Protein AF-A0AAN6JH37-F1 (afdb_monomer_lite)

Sequence (258 aa):
MSGAQLNPSSASRPAGAARNGSGSNVANSKNRKQPSAHELRSTYRDDPEHEAGSAESTGAGAGAGRGHTSATMSVDPLGSGVSTRLLPRTDVSPKTISALIRRVRALVVQLIPTEIELETVTGTEGILTPEVIKTFDLAGGDFADAVPFCLIESYHEFLKDAERSDYDLNHLRATACEIAARRLVAHFESSAEADYLARHPNVRGRYEGSHVSLSKRFRKALPDGKIVRPRSALESAVEGGCQEFLTSPEAQRTVKAI

Organism: NCBI:txid155126

Structure (mmCIF, N/CA/C/O backbone):
data_AF-A0AAN6JH37-F1
#
_entry.id   AF-A0AAN6JH37-F1
#
loop_
_atom_site.group_PDB
_atom_site.id
_atom_site.type_symbol
_atom_site.label_atom_id
_atom_site.label_alt_id
_atom_site.label_comp_id
_atom_site.label_asym_id
_atom_site.label_entity_id
_atom_site.label_seq_id
_atom_site.pdbx_PDB_ins_code
_atom_site.Cartn_x
_atom_site.Cartn_y
_atom_site.Cartn_z
_atom_site.occupancy
_atom_site.B_iso_or_equiv
_atom_site.auth_seq_id
_atom_site.auth_comp_id
_atom_site.auth_asym_id
_atom_site.auth_atom_id
_atom_site.pdbx_PDB_model_num
ATOM 1 N N . MET A 1 1 ? 9.359 33.632 67.865 1.00 38.16 1 MET A N 1
ATOM 2 C CA . MET A 1 1 ? 8.731 34.965 67.975 1.00 38.16 1 MET A CA 1
ATOM 3 C C . MET A 1 1 ? 8.157 35.310 66.612 1.00 38.16 1 MET A C 1
ATOM 5 O O . MET A 1 1 ? 8.934 35.240 65.674 1.00 38.16 1 MET A O 1
ATOM 9 N N . SER A 1 2 ? 6.854 35.631 66.548 1.00 39.19 2 SER A N 1
ATOM 10 C CA . SER A 1 2 ? 6.078 36.161 65.396 1.00 39.19 2 SER A CA 1
ATOM 11 C C . SER A 1 2 ? 6.057 35.306 64.113 1.00 39.19 2 SER A C 1
ATOM 13 O O . SER A 1 2 ? 7.086 34.829 63.673 1.00 39.19 2 SER A O 1
ATOM 15 N N . GLY A 1 3 ? 4.952 35.037 63.417 1.00 36.84 3 GLY A N 1
ATOM 16 C CA . GLY A 1 3 ? 3.605 35.612 63.405 1.00 36.84 3 GLY A CA 1
ATOM 17 C C . GLY A 1 3 ? 3.141 35.747 61.941 1.00 36.84 3 GLY A C 1
ATOM 18 O O . GLY A 1 3 ? 3.812 36.454 61.209 1.00 36.84 3 GLY A O 1
ATOM 19 N N . ALA A 1 4 ? 2.064 35.029 61.563 1.00 44.59 4 ALA A N 1
ATOM 20 C CA . ALA A 1 4 ? 0.893 35.421 60.731 1.00 44.59 4 ALA A CA 1
ATOM 21 C C . ALA A 1 4 ? 1.116 36.238 59.412 1.00 44.59 4 ALA A C 1
ATOM 23 O O . ALA A 1 4 ? 1.909 37.160 59.406 1.00 44.59 4 ALA A O 1
ATOM 24 N N . GLN A 1 5 ? 0.488 36.042 58.237 1.00 44.50 5 GLN A N 1
ATOM 25 C CA . GLN A 1 5 ? -0.919 35.913 57.769 1.00 44.50 5 GLN A CA 1
ATOM 26 C C . GLN A 1 5 ? -0.869 35.561 56.240 1.00 44.50 5 GLN A C 1
ATOM 28 O O . GLN A 1 5 ? 0.120 35.898 55.596 1.00 44.50 5 GLN A O 1
ATOM 33 N N . LEU A 1 6 ? -1.754 34.743 55.628 1.00 40.62 6 LEU A N 1
ATOM 34 C CA . LEU A 1 6 ? -3.005 35.082 54.875 1.00 40.62 6 LEU A CA 1
ATOM 35 C C . LEU A 1 6 ? -2.902 36.381 54.019 1.00 40.62 6 LEU A C 1
ATOM 37 O O . LEU A 1 6 ? -2.465 37.387 54.552 1.00 40.62 6 LEU A O 1
ATOM 41 N N . ASN A 1 7 ? -3.321 36.532 52.748 1.00 45.41 7 ASN A N 1
ATOM 42 C CA . ASN A 1 7 ? -4.373 35.909 51.922 1.00 45.41 7 ASN A CA 1
ATOM 43 C C . ASN A 1 7 ? -4.280 36.414 50.427 1.00 45.41 7 ASN A C 1
ATOM 45 O O . ASN A 1 7 ? -3.358 37.169 50.121 1.00 45.41 7 ASN A O 1
ATOM 49 N N . PRO A 1 8 ? -5.206 36.035 49.503 1.00 61.25 8 PRO A N 1
ATOM 50 C CA . PRO A 1 8 ? -5.085 36.089 48.030 1.00 61.25 8 PRO A CA 1
ATOM 51 C C . PRO A 1 8 ? -5.814 37.268 47.340 1.00 61.25 8 PRO A C 1
ATOM 53 O O . PRO A 1 8 ? -6.627 37.948 47.959 1.00 61.25 8 PRO A O 1
ATOM 56 N N . SER A 1 9 ? -5.597 37.455 46.028 1.00 42.09 9 SER A N 1
ATOM 57 C CA . SER A 1 9 ? -6.448 38.223 45.079 1.00 42.09 9 SER A CA 1
ATOM 58 C C . SER A 1 9 ? -6.049 37.832 43.638 1.00 42.09 9 SER A C 1
ATOM 60 O O . SER A 1 9 ? -4.867 37.875 43.324 1.00 42.09 9 SER A O 1
ATOM 62 N N . SER A 1 10 ? -6.867 37.219 42.769 1.00 41.38 10 SER A N 1
ATOM 63 C CA . SER A 1 10 ? -8.102 37.662 42.087 1.00 41.38 10 SER A CA 1
ATOM 64 C C . SER A 1 10 ? -7.922 38.855 41.134 1.00 41.38 10 SER A C 1
ATOM 66 O O . SER A 1 10 ? -7.810 39.980 41.607 1.00 41.38 10 SER A O 1
ATOM 68 N N . ALA A 1 11 ? -7.963 38.596 39.819 1.00 47.00 11 ALA A N 1
ATOM 69 C CA . ALA A 1 11 ? -8.492 39.447 38.731 1.00 47.00 11 ALA A CA 1
ATOM 70 C C . ALA A 1 11 ? -7.999 38.888 37.377 1.00 47.00 11 ALA A C 1
ATOM 72 O O . ALA A 1 11 ? -6.890 38.380 37.307 1.00 47.00 11 ALA A O 1
ATOM 73 N N . SER A 1 12 ? -8.659 38.960 36.225 1.00 48.31 12 SER A N 1
ATOM 74 C CA . SER A 1 12 ? -10.035 39.238 35.813 1.00 48.31 12 SER A CA 1
ATOM 75 C C . SER A 1 12 ? -10.062 38.951 34.304 1.00 48.31 12 SER A C 1
ATOM 77 O O . SER A 1 12 ? -9.166 39.371 33.575 1.00 48.31 12 SER A O 1
ATOM 79 N N . ARG A 1 13 ? -11.089 38.242 33.825 1.00 43.75 13 ARG A N 1
ATOM 80 C CA . ARG A 1 13 ? -11.455 38.177 32.398 1.00 43.75 13 ARG A CA 1
ATOM 81 C C . ARG A 1 13 ? -11.925 39.556 31.915 1.00 43.75 13 ARG A C 1
ATOM 83 O O . ARG A 1 13 ? -12.630 40.223 32.672 1.00 43.75 13 ARG A O 1
ATOM 90 N N . PRO A 1 14 ? -11.738 39.892 30.630 1.00 54.84 14 PRO A N 1
ATOM 91 C CA . PRO A 1 14 ? -12.676 40.748 29.925 1.00 54.84 14 PRO A CA 1
ATOM 92 C C . PRO A 1 14 ? -13.501 39.948 28.909 1.00 54.84 14 PRO A C 1
ATOM 94 O O . PRO A 1 14 ? -12.985 39.186 28.094 1.00 54.84 14 PRO A O 1
ATOM 97 N N . ALA A 1 15 ? -14.813 40.153 28.996 1.00 42.03 15 ALA A N 1
ATOM 98 C CA . ALA A 1 15 ? -15.800 39.838 27.980 1.00 42.03 15 ALA A CA 1
ATOM 99 C C . ALA A 1 15 ? -16.019 41.064 27.078 1.00 42.03 15 ALA A C 1
ATOM 101 O O . ALA A 1 15 ? -15.958 42.199 27.547 1.00 42.03 15 ALA A O 1
ATOM 102 N N . GLY A 1 16 ? -16.344 40.824 25.810 1.00 40.09 16 GLY A N 1
ATOM 103 C CA . GLY A 1 16 ? -16.826 41.824 24.855 1.00 40.09 16 GLY A CA 1
ATOM 104 C C . GLY A 1 16 ? -16.463 41.398 23.432 1.00 40.09 16 GLY A C 1
ATOM 105 O O . GLY A 1 16 ? -15.387 40.868 23.213 1.00 40.09 16 GLY A O 1
ATOM 106 N N . ALA A 1 17 ? -17.279 41.555 22.402 1.00 40.94 17 ALA A N 1
ATOM 107 C CA . ALA A 1 17 ? -18.661 41.978 22.275 1.00 40.94 17 ALA A CA 1
ATOM 108 C C . ALA A 1 17 ? -19.120 41.492 20.886 1.00 40.94 17 ALA A C 1
ATOM 110 O O . ALA A 1 17 ? -18.322 41.412 19.952 1.00 40.94 17 ALA A O 1
ATOM 111 N N . ALA A 1 18 ? -20.402 41.167 20.754 1.00 41.91 18 ALA A N 1
ATOM 112 C CA . ALA A 1 18 ? -21.037 40.846 19.484 1.00 41.91 18 ALA A CA 1
ATOM 113 C C . ALA A 1 18 ? -21.005 42.040 18.515 1.00 41.91 18 ALA A C 1
ATOM 115 O O . ALA A 1 18 ? -21.193 43.179 18.948 1.00 41.91 18 ALA A O 1
ATOM 116 N N . ARG A 1 19 ? -20.899 41.779 17.202 1.00 42.97 19 ARG A N 1
ATOM 117 C CA . ARG A 1 19 ? -21.529 42.634 16.186 1.00 42.97 19 ARG A CA 1
ATOM 118 C C . ARG A 1 19 ? -21.700 41.963 14.819 1.00 42.97 19 ARG A C 1
ATOM 120 O O . ARG A 1 19 ? -20.826 41.266 14.323 1.00 42.97 19 ARG A O 1
ATOM 127 N N . ASN A 1 20 ? -22.884 42.228 14.276 1.00 36.66 20 ASN A N 1
ATOM 128 C CA . ASN A 1 20 ? -23.497 41.777 13.030 1.00 36.66 20 ASN A CA 1
ATOM 129 C C . ASN A 1 20 ? -22.708 42.114 11.756 1.00 36.66 20 ASN A C 1
ATOM 131 O O . ASN A 1 20 ? -22.045 43.146 11.689 1.00 36.66 20 ASN A O 1
ATOM 135 N N . GLY A 1 21 ? -22.952 41.338 10.696 1.00 36.44 21 GLY A N 1
ATOM 136 C CA . GLY A 1 21 ? -22.591 41.702 9.326 1.00 36.44 21 GLY A CA 1
ATOM 137 C C . GLY A 1 21 ? -23.227 40.780 8.289 1.00 36.44 21 GLY A C 1
ATOM 138 O O . GLY A 1 21 ? -22.589 39.855 7.807 1.00 36.44 21 GLY A O 1
ATOM 139 N N . SER A 1 22 ? -24.497 41.035 7.975 1.00 35.56 22 SER A N 1
ATOM 140 C CA . SER A 1 22 ? -25.207 40.469 6.824 1.00 35.56 22 SER A CA 1
ATOM 141 C C . SER A 1 22 ? -24.645 41.075 5.533 1.00 35.56 22 SER A C 1
ATOM 143 O O . SER A 1 22 ? -24.491 42.293 5.452 1.00 35.56 22 SER A O 1
ATOM 145 N N . GLY A 1 23 ? -24.336 40.245 4.537 1.00 37.12 23 GLY A N 1
ATOM 146 C CA . GLY A 1 23 ? -23.758 40.677 3.266 1.00 37.12 23 GLY A CA 1
ATOM 147 C C . GLY A 1 23 ? -23.987 39.649 2.166 1.00 37.12 23 GLY A C 1
ATOM 148 O O . GLY A 1 23 ? -23.122 38.838 1.861 1.00 37.12 23 GLY A O 1
ATOM 149 N N . SER A 1 24 ? -25.182 39.685 1.586 1.00 35.94 24 SER A N 1
ATOM 150 C CA . SER A 1 24 ? -25.529 39.053 0.316 1.00 35.94 24 SER A CA 1
ATOM 151 C C . SER A 1 24 ? -24.696 39.633 -0.830 1.00 35.94 24 SER A C 1
ATOM 153 O O . SER A 1 24 ? -24.678 40.852 -0.988 1.00 35.94 24 SER A O 1
ATOM 155 N N . ASN A 1 25 ? -24.113 38.790 -1.686 1.00 38.00 25 ASN A N 1
ATOM 156 C CA . ASN A 1 25 ? -23.730 39.200 -3.037 1.00 38.00 25 ASN A CA 1
ATOM 157 C C . ASN A 1 25 ? -24.186 38.168 -4.070 1.00 38.00 25 ASN A C 1
ATOM 159 O O . ASN A 1 25 ? -23.810 36.998 -4.047 1.00 38.00 25 ASN A O 1
ATOM 163 N N . VAL A 1 26 ? -25.042 38.662 -4.958 1.00 37.94 26 VAL A N 1
ATOM 164 C CA . VAL A 1 26 ? -25.629 38.010 -6.122 1.00 37.94 26 VAL A CA 1
ATOM 165 C C . VAL A 1 26 ? -24.815 38.403 -7.359 1.00 37.94 26 VAL A C 1
ATOM 167 O O . VAL A 1 26 ? -24.403 39.551 -7.484 1.00 37.94 26 VAL A O 1
ATOM 170 N N . ALA A 1 27 ? -24.700 37.446 -8.286 1.00 36.00 27 ALA A N 1
ATOM 171 C CA . ALA A 1 27 ? -24.313 37.562 -9.696 1.00 36.00 27 ALA A CA 1
ATOM 172 C C . ALA A 1 27 ? -22.836 37.852 -10.034 1.00 36.00 27 ALA A C 1
ATOM 174 O O . ALA A 1 27 ? -22.320 38.933 -9.790 1.00 36.00 27 ALA A O 1
ATOM 175 N N . ASN A 1 28 ? -22.218 36.945 -10.803 1.00 35.97 28 ASN A N 1
ATOM 176 C CA . ASN A 1 28 ? -22.152 37.147 -12.256 1.00 35.97 28 ASN A CA 1
ATOM 177 C C . ASN A 1 28 ? -21.783 35.843 -12.990 1.00 35.97 28 ASN A C 1
ATOM 179 O O . ASN A 1 28 ? -20.659 35.353 -12.907 1.00 35.97 28 ASN A O 1
ATOM 183 N N . SER A 1 29 ? -22.733 35.290 -13.743 1.00 38.66 29 SER A N 1
ATOM 184 C CA . SER A 1 29 ? -22.461 34.307 -14.790 1.00 38.66 29 SER A CA 1
ATOM 185 C C . SER A 1 29 ? -22.014 35.040 -16.053 1.00 38.66 29 SER A C 1
ATOM 187 O O . SER A 1 29 ? -22.710 35.974 -16.453 1.00 38.66 29 SER A O 1
ATOM 189 N N . LYS A 1 30 ? -20.958 34.576 -16.734 1.00 39.09 30 LYS A N 1
ATOM 190 C CA . LYS A 1 30 ? -20.874 34.561 -18.210 1.00 39.09 30 LYS A CA 1
ATOM 191 C C . LYS A 1 30 ? -19.594 33.873 -18.704 1.00 39.09 30 LYS A C 1
ATOM 193 O O . LYS A 1 30 ? -18.495 34.338 -18.450 1.00 39.09 30 LYS A O 1
ATOM 198 N N . ASN A 1 31 ? -19.815 32.838 -19.518 1.00 37.91 31 ASN A N 1
ATOM 199 C CA . ASN A 1 31 ? -19.012 32.404 -20.665 1.00 37.91 31 ASN A CA 1
ATOM 200 C C . ASN A 1 31 ? -17.525 32.059 -20.469 1.00 37.91 31 ASN A C 1
ATOM 202 O O . ASN A 1 31 ? -16.683 32.951 -20.452 1.00 37.91 31 ASN A O 1
ATOM 206 N N . ARG A 1 32 ? -17.186 30.777 -20.691 1.00 39.00 32 ARG A N 1
ATOM 207 C CA . ARG A 1 32 ? -16.509 30.371 -21.945 1.00 39.00 32 ARG A CA 1
ATOM 208 C C . ARG A 1 32 ? -16.433 28.845 -22.145 1.00 39.00 32 ARG A C 1
ATOM 210 O O . ARG A 1 32 ? -15.745 28.145 -21.422 1.00 39.00 32 ARG A O 1
ATOM 217 N N . LYS A 1 33 ? -17.139 28.419 -23.202 1.00 40.22 33 LYS A N 1
ATOM 218 C CA . LYS A 1 33 ? -16.844 27.376 -24.206 1.00 40.22 33 LYS A CA 1
ATOM 219 C C . LYS A 1 33 ? -16.336 26.005 -23.731 1.00 40.22 33 LYS A C 1
ATOM 221 O O . LYS A 1 33 ? -15.148 25.811 -23.510 1.00 40.22 33 LYS A O 1
ATOM 226 N N . GLN A 1 34 ? -17.245 25.031 -23.775 1.00 44.34 34 GLN A N 1
ATOM 227 C CA . GLN A 1 34 ? -16.910 23.621 -23.974 1.00 44.34 34 GLN A CA 1
ATOM 228 C C . GLN A 1 34 ? -16.406 23.389 -25.414 1.00 44.34 34 GLN A C 1
ATOM 230 O O . GLN A 1 34 ? -17.008 23.938 -26.344 1.00 44.34 34 GLN A O 1
ATOM 235 N N . PRO A 1 35 ? -15.344 22.597 -25.635 1.00 39.88 35 PRO A N 1
ATOM 236 C CA . PRO A 1 35 ? -14.999 22.114 -26.965 1.00 39.88 35 PRO A CA 1
ATOM 237 C C . PRO A 1 35 ? -15.942 20.983 -27.407 1.00 39.88 35 PRO A C 1
ATOM 239 O O . PRO A 1 35 ? -16.304 20.096 -26.638 1.00 39.88 35 PRO A O 1
ATOM 242 N N . SER A 1 36 ? -16.367 21.086 -28.666 1.00 46.06 36 SER A N 1
ATOM 243 C CA . SER A 1 36 ? -17.377 20.271 -29.343 1.00 46.06 36 SER A CA 1
ATOM 244 C C . SER A 1 36 ? -16.800 18.950 -29.870 1.00 46.06 36 SER A C 1
ATOM 246 O O . SER A 1 36 ? -15.651 18.895 -30.299 1.00 46.06 36 SER A O 1
ATOM 248 N N . ALA A 1 37 ? -17.638 17.912 -29.901 1.00 43.41 37 ALA A N 1
ATOM 249 C CA . ALA A 1 37 ? -17.352 16.532 -30.298 1.00 43.41 37 ALA A CA 1
ATOM 250 C C . ALA A 1 37 ? -17.127 16.312 -31.817 1.00 43.41 37 ALA A C 1
ATOM 252 O O . ALA A 1 37 ? -17.707 15.404 -32.407 1.00 43.41 37 ALA A O 1
ATOM 253 N N . HIS A 1 38 ? -16.292 17.125 -32.470 1.00 40.66 38 HIS A N 1
ATOM 254 C CA . HIS A 1 38 ? -16.042 17.023 -33.914 1.00 40.66 38 HIS A CA 1
ATOM 255 C C . HIS A 1 38 ? -14.578 17.311 -34.295 1.00 40.66 38 HIS A C 1
ATOM 257 O O . HIS A 1 38 ? -14.300 18.156 -35.139 1.00 40.66 38 HIS A O 1
ATOM 263 N N . GLU A 1 39 ? -13.632 16.581 -33.701 1.00 41.31 39 GLU A N 1
ATOM 264 C CA . GLU A 1 39 ? -12.252 16.468 -34.214 1.00 41.31 39 GLU A CA 1
ATOM 265 C C . GLU A 1 39 ? -11.755 15.015 -34.116 1.00 41.31 39 GLU A C 1
ATOM 267 O O . GLU A 1 39 ? -10.681 14.712 -33.611 1.00 41.31 39 GLU A O 1
ATOM 272 N N . LEU A 1 40 ? -12.576 14.084 -34.610 1.00 43.56 40 LEU A N 1
ATOM 273 C CA . LEU A 1 40 ? -12.173 12.712 -34.918 1.00 43.56 40 LEU A CA 1
ATOM 274 C C . LEU A 1 40 ? -12.306 12.495 -36.426 1.00 43.56 40 LEU A C 1
ATOM 276 O O . LEU A 1 40 ? -13.326 11.990 -36.892 1.00 43.56 40 LEU A O 1
ATOM 280 N N . ARG A 1 41 ? -11.290 12.891 -37.204 1.00 34.91 41 ARG A N 1
ATOM 281 C CA . ARG A 1 41 ? -11.043 12.314 -38.535 1.00 34.91 41 ARG A CA 1
ATOM 282 C C . ARG A 1 41 ? -9.675 12.706 -39.088 1.00 34.91 41 ARG A C 1
ATOM 284 O O . ARG A 1 41 ? -9.304 13.870 -39.019 1.00 34.91 41 ARG A O 1
ATOM 291 N N . SER A 1 42 ? -9.057 11.746 -39.783 1.00 36.31 42 SER A N 1
ATOM 292 C CA . SER A 1 42 ? -7.872 11.883 -40.646 1.00 36.31 42 SER A CA 1
ATOM 293 C C . SER A 1 42 ? -6.547 11.829 -39.869 1.00 36.31 42 SER A C 1
ATOM 295 O O . SER A 1 42 ? -6.294 12.682 -39.037 1.00 36.31 42 SER A O 1
ATOM 297 N N . THR A 1 43 ? -5.655 10.849 -40.033 1.00 39.03 43 THR A N 1
ATOM 298 C CA . THR A 1 43 ? -5.262 10.144 -41.263 1.00 39.03 43 THR A CA 1
ATOM 299 C C . THR A 1 43 ? -4.792 8.708 -40.955 1.00 39.03 43 THR A C 1
ATOM 301 O O . THR A 1 43 ? -3.668 8.514 -40.495 1.00 39.03 43 THR A O 1
ATOM 304 N N . TYR A 1 44 ? -5.610 7.695 -41.247 1.00 35.88 44 TYR A N 1
ATOM 305 C CA . TYR A 1 44 ? -5.080 6.388 -41.656 1.00 35.88 44 TYR A CA 1
ATOM 306 C C . TYR A 1 44 ? -5.207 6.362 -43.172 1.00 35.88 44 TYR A C 1
ATOM 308 O O . TYR A 1 44 ? -6.271 6.650 -43.715 1.00 35.88 44 TYR A O 1
ATOM 316 N N . ARG A 1 45 ? -4.063 6.191 -43.824 1.00 36.28 45 ARG A N 1
ATOM 317 C CA . ARG A 1 45 ? -3.898 6.221 -45.268 1.00 36.28 45 ARG A CA 1
ATOM 318 C C . ARG A 1 45 ? -3.910 4.771 -45.733 1.00 36.28 45 ARG A C 1
ATOM 320 O O . ARG A 1 45 ? -3.133 3.975 -45.210 1.00 36.28 45 ARG A O 1
ATOM 327 N N . ASP A 1 46 ? -4.815 4.486 -46.653 1.00 35.47 46 ASP A N 1
ATOM 328 C CA . ASP A 1 46 ? -5.013 3.194 -47.298 1.00 35.47 46 ASP A CA 1
ATOM 329 C C . ASP A 1 46 ? -3.851 2.828 -48.252 1.00 35.47 46 ASP A C 1
ATOM 331 O O . ASP A 1 46 ? -3.383 3.688 -49.005 1.00 35.47 46 ASP A O 1
ATOM 335 N N . ASP A 1 47 ? -3.476 1.537 -48.184 1.00 35.59 47 ASP A N 1
ATOM 336 C CA . ASP A 1 47 ? -3.130 0.582 -49.267 1.00 35.59 47 ASP A CA 1
ATOM 337 C C . ASP A 1 47 ? -1.840 0.750 -50.120 1.00 35.59 47 ASP A C 1
ATOM 339 O O . ASP A 1 47 ? -1.272 1.845 -50.143 1.00 35.59 47 ASP A O 1
ATOM 343 N N . PRO A 1 48 ? -1.344 -0.290 -50.863 1.00 52.91 48 PRO A N 1
ATOM 344 C CA . PRO A 1 48 ? -1.948 -1.613 -51.168 1.00 52.91 48 PRO A CA 1
ATOM 345 C C . PRO A 1 48 ? -1.031 -2.880 -51.127 1.00 52.91 48 PRO A C 1
ATOM 347 O O . PRO A 1 48 ? 0.193 -2.816 -51.197 1.00 52.91 48 PRO A O 1
ATOM 350 N N . GLU A 1 49 ? -1.716 -4.033 -51.073 1.00 41.06 49 GLU A N 1
ATOM 351 C CA . GLU A 1 49 ? -1.549 -5.303 -51.827 1.00 41.06 49 GLU A CA 1
ATOM 352 C C . GLU A 1 49 ? -0.207 -6.075 -51.906 1.00 41.06 49 GLU A C 1
ATOM 354 O O . GLU A 1 49 ? 0.781 -5.632 -52.485 1.00 41.06 49 GLU A O 1
ATOM 359 N N . HIS A 1 50 ? -0.266 -7.360 -51.510 1.00 38.03 50 HIS A N 1
ATOM 360 C CA . HIS A 1 50 ? 0.179 -8.465 -52.375 1.00 38.03 50 HIS A CA 1
ATOM 361 C C . HIS A 1 50 ? -0.596 -9.773 -52.080 1.00 38.03 50 HIS A C 1
ATOM 363 O O . HIS A 1 50 ? -0.475 -10.372 -51.012 1.00 38.03 50 HIS A O 1
ATOM 369 N N . GLU A 1 51 ? -1.401 -10.183 -53.066 1.00 38.44 51 GLU A N 1
ATOM 370 C CA . GLU A 1 51 ? -1.905 -11.539 -53.363 1.00 38.44 51 GLU A CA 1
ATOM 371 C C . GLU A 1 51 ? -0.770 -12.590 -53.414 1.00 38.44 51 GLU A C 1
ATOM 373 O O . GLU A 1 51 ? 0.383 -12.218 -53.618 1.00 38.44 51 GLU A O 1
ATOM 378 N N . ALA A 1 52 ? -0.933 -13.917 -53.369 1.00 36.41 52 ALA A N 1
ATOM 379 C CA . ALA A 1 52 ? -2.003 -14.901 -53.165 1.00 36.41 52 ALA A CA 1
ATOM 380 C C . ALA A 1 52 ? -1.291 -16.274 -53.013 1.00 36.41 52 ALA A C 1
ATOM 382 O O . ALA A 1 52 ? -0.122 -16.409 -53.381 1.00 36.41 52 ALA A O 1
ATOM 383 N N . GLY A 1 53 ? -1.979 -17.316 -52.531 1.00 33.22 53 GLY A N 1
ATOM 384 C CA . GLY A 1 53 ? -1.436 -18.680 -52.577 1.00 33.22 53 GLY A CA 1
ATOM 385 C C . GLY A 1 53 ? -2.270 -19.729 -51.845 1.00 33.22 53 GLY A C 1
ATOM 386 O O . GLY A 1 53 ? -1.980 -20.076 -50.706 1.00 33.22 53 GLY A O 1
ATOM 387 N N . SER A 1 54 ? -3.302 -20.229 -52.516 1.00 36.38 54 SER A N 1
ATOM 388 C CA . SER A 1 54 ? -4.183 -21.330 -52.110 1.00 36.38 54 SER A CA 1
ATOM 389 C C . SER A 1 54 ? -3.496 -22.703 -52.194 1.00 36.38 54 SER A C 1
ATOM 391 O O . SER A 1 54 ? -2.782 -22.948 -53.162 1.00 36.38 54 SER A O 1
ATOM 393 N N . ALA A 1 55 ? -3.814 -23.634 -51.283 1.00 37.78 55 ALA A N 1
ATOM 394 C CA . ALA A 1 55 ? -3.958 -25.067 -51.594 1.00 37.78 55 ALA A CA 1
ATOM 395 C C . ALA A 1 55 ? -4.653 -25.835 -50.451 1.00 37.78 55 ALA A C 1
ATOM 397 O O . ALA A 1 55 ? -4.189 -25.848 -49.312 1.00 37.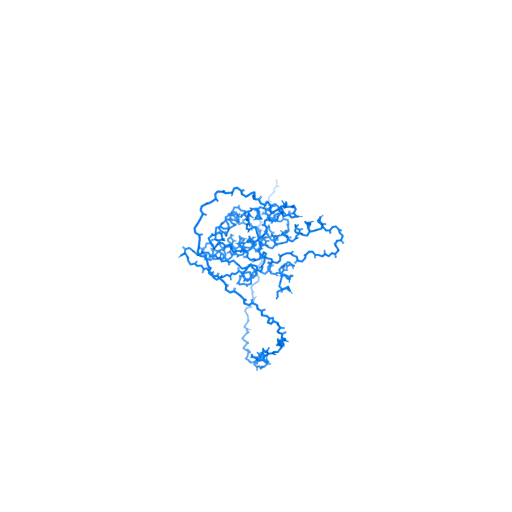78 55 ALA A O 1
ATOM 398 N N . GLU A 1 56 ? -5.757 -26.501 -50.789 1.00 35.97 56 GLU A N 1
ATOM 399 C CA . GLU A 1 56 ? -6.410 -27.558 -50.013 1.00 35.97 56 GLU A CA 1
ATOM 400 C C . GLU A 1 56 ? -5.548 -28.833 -49.955 1.00 35.97 56 GLU A C 1
ATOM 402 O O . GLU A 1 56 ? -4.854 -29.160 -50.916 1.00 35.97 56 GLU A O 1
ATOM 407 N N . SER A 1 57 ? -5.680 -29.632 -48.891 1.00 34.66 57 SER A N 1
ATOM 408 C CA . SER A 1 57 ? -5.881 -31.085 -49.038 1.00 34.66 57 SER A CA 1
ATOM 409 C C . SER A 1 57 ? -6.342 -31.745 -47.733 1.00 34.66 57 SER A C 1
ATOM 411 O O . SER A 1 57 ? -5.817 -31.531 -46.644 1.00 34.66 57 SER A O 1
ATOM 413 N N . THR A 1 58 ? -7.373 -32.565 -47.891 1.00 34.59 58 THR A N 1
ATOM 414 C CA . THR A 1 58 ? -7.927 -33.565 -46.977 1.00 34.59 58 THR A CA 1
ATOM 415 C C . THR A 1 58 ? -6.961 -34.720 -46.699 1.00 34.59 58 THR A C 1
ATOM 417 O O . THR A 1 58 ? -6.291 -35.189 -47.615 1.00 34.59 58 THR A O 1
ATOM 420 N N . GLY A 1 59 ? -7.003 -35.289 -45.489 1.00 32.28 59 GLY A N 1
ATOM 421 C CA . GLY A 1 59 ? -6.387 -36.590 -45.210 1.00 32.28 59 GLY A CA 1
ATOM 422 C C . GLY A 1 59 ? -6.582 -37.076 -43.775 1.00 32.28 59 GLY A C 1
ATOM 423 O O . GLY A 1 59 ? -5.873 -36.657 -42.869 1.00 32.28 59 GLY A O 1
ATOM 424 N N . ALA A 1 60 ? -7.539 -37.984 -43.579 1.00 34.38 60 ALA A N 1
ATOM 425 C CA . ALA A 1 60 ? -7.685 -38.788 -42.370 1.00 34.38 60 ALA A CA 1
ATOM 426 C C . ALA A 1 60 ? -6.607 -39.887 -42.316 1.00 34.38 60 ALA A C 1
ATOM 428 O O . ALA A 1 60 ? -6.305 -40.507 -43.333 1.00 34.38 60 ALA A O 1
ATOM 429 N N . GLY A 1 61 ? -6.078 -40.177 -41.125 1.00 31.84 61 GLY A N 1
ATOM 430 C CA . GLY A 1 61 ? -5.152 -41.290 -40.915 1.00 31.84 61 GLY A CA 1
ATOM 431 C C . GLY A 1 61 ? -4.842 -41.518 -39.439 1.00 31.84 61 GLY A C 1
ATOM 432 O O . GLY A 1 61 ? -4.079 -40.775 -38.832 1.00 31.84 61 GLY A O 1
ATOM 433 N N . ALA A 1 62 ? -5.451 -42.556 -38.867 1.00 34.41 62 ALA A N 1
ATOM 434 C CA . ALA A 1 62 ? -5.121 -43.102 -37.558 1.00 34.41 62 ALA A CA 1
ATOM 435 C C . ALA A 1 62 ? -3.773 -43.844 -37.605 1.00 34.41 62 ALA A C 1
ATOM 437 O O . ALA A 1 62 ? -3.504 -44.582 -38.550 1.00 34.41 62 ALA A O 1
ATOM 438 N N . GLY A 1 63 ? -2.955 -43.704 -36.560 1.00 31.25 63 GLY A N 1
ATOM 439 C CA . GLY A 1 63 ? -1.709 -44.456 -36.422 1.00 31.25 63 GLY A CA 1
ATOM 440 C C . GLY A 1 63 ? -1.006 -44.174 -35.100 1.00 31.25 63 GLY A C 1
ATOM 441 O O . GLY A 1 63 ? -0.436 -43.108 -34.900 1.00 31.25 63 GLY A O 1
ATOM 442 N N . ALA A 1 64 ? -1.064 -45.145 -34.191 1.00 36.94 64 ALA A N 1
ATOM 443 C CA . ALA A 1 64 ? -0.332 -45.162 -32.934 1.00 36.94 64 ALA A CA 1
ATOM 444 C C . ALA A 1 64 ? 1.187 -45.235 -33.175 1.00 36.94 64 ALA A C 1
ATOM 446 O O . ALA A 1 64 ? 1.656 -46.063 -33.952 1.00 36.94 64 ALA A O 1
ATOM 447 N N . GLY A 1 65 ? 1.955 -44.417 -32.453 1.00 31.89 65 GLY A N 1
ATOM 448 C CA . GLY A 1 65 ? 3.415 -44.427 -32.502 1.00 31.89 65 GLY A CA 1
ATOM 449 C C . GLY A 1 65 ? 4.025 -43.727 -31.293 1.00 31.89 65 GLY A C 1
ATOM 450 O O . GLY A 1 65 ? 4.078 -42.505 -31.228 1.00 31.89 65 GLY A O 1
ATOM 451 N N . ARG A 1 66 ? 4.483 -44.526 -30.323 1.00 40.31 66 ARG A N 1
ATOM 452 C CA . ARG A 1 66 ? 5.396 -44.124 -29.245 1.00 40.31 66 ARG A CA 1
ATOM 453 C C . ARG A 1 66 ? 6.663 -43.510 -29.850 1.00 40.31 66 ARG A C 1
ATOM 455 O O . ARG A 1 66 ? 7.352 -44.179 -30.611 1.00 40.31 66 ARG A O 1
ATOM 462 N N . GLY A 1 67 ? 7.007 -42.300 -29.424 1.00 32.72 67 GLY A N 1
ATOM 463 C CA . GLY A 1 67 ? 8.293 -41.668 -29.696 1.00 32.72 67 GLY A CA 1
ATOM 464 C C . GLY A 1 67 ? 8.623 -40.668 -28.596 1.00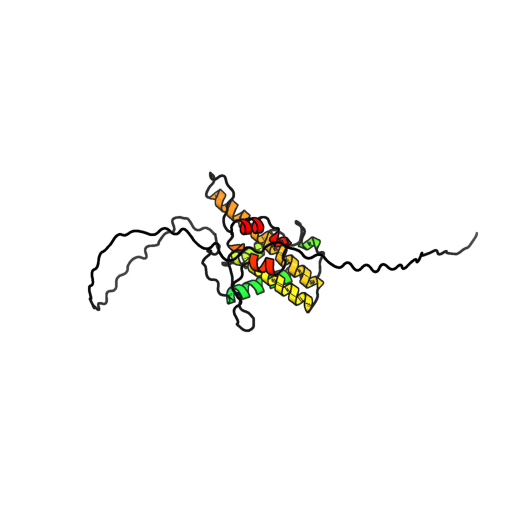 32.72 67 GLY A C 1
ATOM 465 O O . GLY A 1 67 ? 7.946 -39.658 -28.447 1.00 32.72 67 GLY A O 1
ATOM 466 N N . HIS A 1 68 ? 9.637 -40.984 -27.790 1.00 43.56 68 HIS A N 1
ATOM 467 C CA . HIS A 1 68 ? 10.333 -40.016 -26.950 1.00 43.56 68 HIS A CA 1
ATOM 468 C C . HIS A 1 68 ? 10.929 -38.934 -27.855 1.00 43.56 68 HIS A C 1
ATOM 470 O O . HIS A 1 68 ? 11.834 -39.218 -28.635 1.00 43.56 68 HIS A O 1
ATOM 476 N N . THR A 1 69 ? 10.460 -37.699 -27.720 1.00 36.41 69 THR A N 1
ATOM 477 C CA . THR A 1 69 ? 11.173 -36.529 -28.230 1.00 36.41 69 THR A CA 1
ATOM 478 C C . THR A 1 69 ? 11.526 -35.645 -27.054 1.00 36.41 69 THR A C 1
ATOM 480 O O . THR A 1 69 ? 10.659 -35.114 -26.362 1.00 36.41 69 THR A O 1
ATOM 483 N N . SER A 1 70 ? 12.835 -35.574 -26.835 1.00 37.16 70 SER A N 1
ATOM 484 C CA . SER A 1 70 ? 13.553 -34.658 -25.968 1.00 37.16 70 SER A CA 1
ATOM 485 C C . SER A 1 70 ? 12.857 -33.300 -25.904 1.00 37.16 70 SER A C 1
ATOM 487 O O . SER A 1 70 ? 12.703 -32.633 -26.926 1.00 37.16 70 SER A O 1
ATOM 489 N N . ALA A 1 71 ? 12.437 -32.904 -24.703 1.00 33.44 71 ALA A N 1
ATOM 490 C CA . ALA A 1 71 ? 12.011 -31.545 -24.432 1.00 33.44 71 ALA A CA 1
ATOM 491 C C . ALA A 1 71 ? 13.191 -30.623 -24.749 1.00 33.44 71 ALA A C 1
ATOM 493 O O . ALA A 1 71 ? 14.195 -30.607 -24.035 1.00 33.44 71 ALA A O 1
ATOM 494 N N . THR A 1 72 ? 13.093 -29.899 -25.858 1.00 34.78 72 THR A N 1
ATOM 495 C CA . THR A 1 72 ? 13.956 -28.763 -26.149 1.00 34.78 72 THR A CA 1
ATOM 496 C C . THR A 1 72 ? 13.716 -27.759 -25.033 1.00 34.78 72 THR A C 1
ATOM 498 O O . THR A 1 72 ? 12.705 -27.060 -25.023 1.00 34.78 72 THR A O 1
ATOM 501 N N . MET A 1 73 ? 14.607 -27.746 -24.041 1.00 38.28 73 MET A N 1
ATOM 502 C CA . MET A 1 73 ? 14.678 -26.666 -23.073 1.00 38.28 73 MET A CA 1
ATOM 503 C C . MET A 1 73 ? 14.948 -25.394 -23.872 1.00 38.28 73 MET A C 1
ATOM 505 O O . MET A 1 73 ? 16.062 -25.177 -24.349 1.00 38.28 73 MET A O 1
ATOM 509 N N . SER A 1 74 ? 13.918 -24.570 -24.053 1.00 32.62 74 SER A N 1
ATOM 510 C CA . SER A 1 74 ? 14.104 -23.158 -24.348 1.00 32.62 74 SER A CA 1
ATOM 511 C C . SER A 1 74 ? 14.776 -22.556 -23.120 1.00 32.62 74 SER A C 1
ATOM 513 O O . SER A 1 74 ? 14.126 -22.160 -22.156 1.00 32.62 74 SER A O 1
ATOM 515 N N . VAL A 1 75 ? 16.101 -22.607 -23.117 1.00 36.34 75 VAL A N 1
ATOM 516 C CA . VAL A 1 75 ? 16.932 -21.813 -22.228 1.00 36.34 75 VAL A CA 1
ATOM 517 C C . VAL A 1 75 ? 16.686 -20.354 -22.584 1.00 36.34 75 VAL A C 1
ATOM 519 O O . VAL A 1 75 ? 17.057 -19.902 -23.666 1.00 36.34 75 VAL A O 1
ATOM 522 N N . ASP A 1 76 ? 16.018 -19.631 -21.688 1.00 37.41 76 ASP A N 1
ATOM 523 C CA . ASP A 1 76 ? 15.981 -18.175 -21.733 1.00 37.41 76 ASP A CA 1
ATOM 524 C C . ASP A 1 76 ? 17.434 -17.669 -21.758 1.00 37.41 76 ASP A C 1
ATOM 526 O O . ASP A 1 76 ? 18.200 -17.975 -20.839 1.00 37.41 76 ASP A O 1
ATOM 530 N N . PRO A 1 77 ? 17.861 -16.891 -22.769 1.00 37.19 77 PRO A N 1
ATOM 531 C CA . PRO A 1 77 ? 19.242 -16.416 -22.862 1.00 37.19 77 PRO A CA 1
ATOM 532 C C . PRO A 1 77 ? 19.548 -15.264 -21.886 1.00 37.19 77 PRO A C 1
ATOM 534 O O . PRO A 1 77 ? 20.549 -14.567 -22.030 1.00 37.19 77 PRO A O 1
ATOM 537 N N . LEU A 1 78 ? 18.702 -15.051 -20.878 1.00 42.84 78 LEU A N 1
ATOM 538 C CA . LEU A 1 78 ? 18.842 -14.023 -19.856 1.00 42.84 78 LEU A CA 1
ATOM 539 C C . LEU A 1 78 ? 18.602 -14.678 -18.499 1.00 42.84 78 LEU A C 1
ATOM 541 O O . LEU A 1 78 ? 17.461 -14.846 -18.078 1.00 42.84 78 LEU A O 1
ATOM 545 N N . GLY A 1 79 ? 19.697 -15.074 -17.846 1.00 34.19 79 GLY A N 1
ATOM 546 C CA . GLY A 1 79 ? 19.712 -15.697 -16.524 1.00 34.19 79 GLY A CA 1
ATOM 547 C C . GLY A 1 79 ? 18.743 -15.018 -15.557 1.00 34.19 79 GLY A C 1
ATOM 548 O O . GLY A 1 79 ? 18.970 -13.900 -15.098 1.00 34.19 79 GLY A O 1
ATOM 549 N N . SER A 1 80 ? 17.645 -15.720 -15.286 1.00 48.56 80 SER A N 1
ATOM 550 C CA .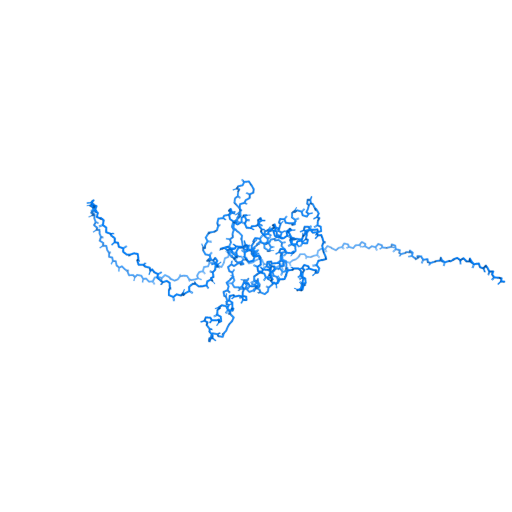 SER A 1 80 ? 16.574 -15.318 -14.387 1.00 48.56 80 SER A CA 1
ATOM 551 C C . SER A 1 80 ? 17.039 -15.469 -12.942 1.00 48.56 80 SER A C 1
ATOM 553 O O . SER A 1 80 ? 17.008 -16.550 -12.356 1.00 48.56 80 SER A O 1
ATOM 555 N N . GLY A 1 81 ? 17.498 -14.355 -12.384 1.00 37.72 81 GLY A N 1
ATOM 556 C CA . GLY A 1 81 ? 17.609 -14.123 -10.954 1.00 37.72 81 GLY A CA 1
ATOM 557 C C . GLY A 1 81 ? 16.738 -12.926 -10.595 1.00 37.72 81 GLY A C 1
ATOM 558 O O . GLY A 1 81 ? 17.200 -11.797 -10.663 1.00 37.72 81 GLY A O 1
ATOM 559 N N . VAL A 1 82 ? 15.481 -13.206 -10.241 1.00 44.03 82 VAL A N 1
ATOM 560 C CA . VAL A 1 82 ? 14.520 -12.326 -9.549 1.00 44.03 82 VAL A CA 1
ATOM 561 C C . VAL A 1 82 ? 14.101 -11.045 -10.290 1.00 44.03 82 VAL A C 1
ATOM 563 O O . VAL A 1 82 ? 14.642 -9.963 -10.104 1.00 44.03 82 VAL A O 1
ATOM 566 N N . SER A 1 83 ? 12.991 -11.136 -11.023 1.00 45.22 83 SER A N 1
ATOM 567 C CA . SER A 1 83 ? 12.010 -10.047 -11.035 1.00 45.22 83 SER A CA 1
ATOM 568 C C . SER A 1 83 ? 10.615 -10.664 -11.116 1.00 45.22 83 SER A C 1
ATOM 570 O O . SER A 1 83 ? 10.082 -10.903 -12.197 1.00 45.22 83 SER A O 1
ATOM 572 N N . THR A 1 84 ? 10.035 -10.981 -9.955 1.00 50.59 84 THR A N 1
ATOM 573 C CA . THR A 1 84 ? 8.627 -11.385 -9.767 1.00 50.59 84 THR A CA 1
ATOM 574 C C . THR A 1 84 ? 7.697 -10.191 -9.993 1.00 50.59 84 THR A C 1
ATOM 576 O O . THR A 1 84 ? 6.858 -9.857 -9.160 1.00 50.59 84 THR A O 1
ATOM 579 N N . ARG A 1 85 ? 7.892 -9.486 -11.109 1.00 67.38 85 ARG A N 1
ATOM 580 C CA . ARG A 1 85 ? 7.076 -8.341 -11.489 1.00 67.38 85 ARG A CA 1
ATOM 581 C C . ARG A 1 85 ? 6.044 -8.773 -12.510 1.00 67.38 85 ARG A C 1
ATOM 583 O O . ARG A 1 85 ? 6.345 -9.456 -13.490 1.00 67.38 85 ARG A O 1
ATOM 590 N N . LEU A 1 86 ? 4.799 -8.415 -12.235 1.00 70.94 86 LEU A N 1
ATOM 591 C CA . LEU A 1 86 ? 3.660 -8.748 -13.063 1.00 70.94 86 LEU A CA 1
ATOM 592 C C . LEU A 1 86 ? 3.852 -8.128 -14.438 1.00 70.94 86 LEU A C 1
ATOM 594 O O . LEU A 1 86 ? 4.053 -6.923 -14.584 1.00 70.94 86 LEU A O 1
ATOM 598 N N . LEU A 1 87 ? 3.689 -8.944 -15.475 1.00 74.19 87 LEU A N 1
ATOM 599 C CA . LEU A 1 87 ? 3.598 -8.403 -16.818 1.00 74.19 87 LEU A CA 1
ATOM 600 C C . LEU A 1 87 ? 2.332 -7.527 -16.915 1.00 74.19 87 LEU A C 1
ATOM 602 O O . LEU A 1 87 ? 1.291 -7.843 -16.310 1.00 74.19 87 LEU A O 1
ATOM 606 N N . PRO A 1 88 ? 2.351 -6.457 -17.732 1.00 70.88 88 PRO A N 1
ATOM 607 C CA . PRO A 1 88 ? 1.189 -5.588 -17.925 1.00 70.88 88 PRO A CA 1
ATOM 608 C C . PRO A 1 88 ? -0.089 -6.361 -18.281 1.00 70.88 88 PRO A C 1
ATOM 610 O O . PRO A 1 88 ? -1.181 -6.004 -17.840 1.00 70.88 88 PRO A O 1
ATOM 613 N N . ARG A 1 89 ? 0.054 -7.481 -19.005 1.00 75.50 89 ARG A N 1
ATOM 614 C CA . ARG A 1 89 ? -1.045 -8.334 -19.479 1.00 75.50 89 ARG A CA 1
ATOM 615 C C . ARG A 1 89 ? -1.399 -9.515 -18.568 1.00 75.50 89 ARG A C 1
ATOM 617 O O . ARG A 1 89 ? -2.375 -10.193 -18.862 1.00 75.50 89 ARG A O 1
ATOM 624 N N . THR A 1 90 ? -0.666 -9.761 -17.478 1.00 84.62 90 THR A N 1
ATOM 625 C CA . THR A 1 90 ? -0.983 -10.864 -16.551 1.00 84.62 90 THR A CA 1
ATOM 626 C C . THR A 1 90 ? -2.370 -10.663 -15.947 1.00 84.62 90 THR A C 1
ATOM 628 O O . THR A 1 90 ? -2.598 -9.653 -15.277 1.00 84.62 90 THR A O 1
ATOM 631 N N . ASP A 1 91 ? -3.300 -11.588 -16.171 1.00 85.94 91 ASP A N 1
ATOM 632 C CA . ASP A 1 91 ? -4.601 -11.536 -15.504 1.00 85.94 91 ASP A CA 1
ATOM 633 C C . ASP A 1 91 ? -4.459 -12.073 -14.078 1.00 85.94 91 ASP A C 1
ATOM 635 O O . ASP A 1 91 ? -3.927 -13.162 -13.859 1.00 85.94 91 ASP A O 1
ATOM 639 N N . VAL A 1 92 ? -4.904 -11.288 -13.100 1.00 92.06 92 VAL A N 1
ATOM 640 C CA . VAL A 1 92 ? -4.849 -11.666 -11.687 1.00 92.06 92 VAL A CA 1
ATOM 641 C C . VAL A 1 92 ? -6.270 -11.903 -11.210 1.00 92.06 92 VAL A C 1
ATOM 643 O O . VAL A 1 92 ? -7.127 -11.022 -11.306 1.00 92.06 92 VAL A O 1
ATOM 646 N N . SER A 1 93 ? -6.518 -13.097 -10.670 1.00 94.56 93 SER A N 1
ATOM 647 C CA . SER A 1 93 ? -7.844 -13.476 -10.183 1.00 94.56 93 SER A CA 1
ATOM 648 C C . SER A 1 93 ? -8.368 -12.464 -9.151 1.00 94.56 93 SER A C 1
ATOM 650 O O . SER A 1 93 ? -7.657 -12.149 -8.188 1.00 94.56 93 SER A O 1
ATOM 652 N N . PRO A 1 94 ? -9.633 -12.009 -9.260 1.00 96.50 94 PRO A N 1
ATOM 653 C CA . PRO A 1 94 ? -10.216 -11.079 -8.295 1.00 96.50 94 PRO A CA 1
ATOM 654 C C . PRO A 1 94 ? -10.208 -11.604 -6.858 1.00 96.50 94 PRO A C 1
ATOM 656 O O . PRO A 1 94 ? -10.125 -10.825 -5.911 1.00 96.50 94 PRO A O 1
ATOM 659 N N . LYS A 1 95 ? -10.275 -12.933 -6.684 1.00 95.81 95 LYS A N 1
ATOM 660 C CA . LYS A 1 95 ? -10.186 -13.576 -5.366 1.00 95.81 95 LYS A CA 1
ATOM 661 C C . LYS A 1 95 ? -8.794 -13.409 -4.755 1.00 95.81 95 LYS A C 1
ATOM 663 O O . LYS A 1 95 ? -8.701 -13.155 -3.557 1.00 95.81 95 LYS A O 1
ATOM 668 N N . THR A 1 96 ? -7.744 -13.505 -5.573 1.00 96.00 96 THR A N 1
ATOM 669 C CA . THR A 1 96 ? -6.351 -13.288 -5.158 1.00 96.00 96 THR A CA 1
ATOM 670 C C . THR A 1 96 ? -6.139 -11.845 -4.720 1.00 96.00 96 THR A C 1
ATOM 672 O O . THR A 1 96 ? -5.619 -11.617 -3.633 1.00 96.00 96 THR A O 1
ATOM 675 N N . ILE A 1 97 ? -6.629 -10.876 -5.498 1.00 97.19 97 ILE A N 1
ATOM 676 C CA . ILE A 1 97 ? -6.559 -9.454 -5.136 1.00 97.19 97 ILE A CA 1
ATOM 677 C C . ILE A 1 97 ? -7.315 -9.176 -3.835 1.00 97.19 97 ILE A C 1
ATOM 679 O O . ILE A 1 97 ? -6.758 -8.570 -2.926 1.00 97.19 97 ILE A O 1
ATOM 683 N N . SER A 1 98 ? -8.542 -9.682 -3.675 1.00 96.94 98 SER A N 1
ATOM 684 C CA . SER A 1 98 ? -9.275 -9.523 -2.412 1.00 96.94 98 SER A CA 1
ATOM 685 C C . SER A 1 98 ? -8.558 -10.178 -1.226 1.00 96.94 98 SER A C 1
ATOM 687 O O . SER A 1 98 ? -8.627 -9.671 -0.110 1.00 96.94 98 SER A O 1
ATOM 689 N N . ALA A 1 99 ? -7.883 -11.314 -1.425 1.00 96.81 99 ALA A N 1
ATOM 690 C CA . ALA A 1 99 ? -7.071 -11.936 -0.381 1.00 96.81 99 ALA A CA 1
ATOM 691 C C . ALA A 1 99 ? -5.845 -11.079 -0.025 1.00 96.81 99 ALA A C 1
ATOM 693 O O . ALA A 1 99 ? -5.544 -10.926 1.158 1.00 96.81 99 ALA A O 1
ATOM 694 N N . LEU A 1 100 ? -5.190 -10.478 -1.022 1.00 97.75 100 LEU A N 1
ATOM 695 C CA . LEU A 1 100 ? -4.051 -9.588 -0.817 1.00 97.75 100 LEU A CA 1
ATOM 696 C C . LEU A 1 100 ? -4.455 -8.295 -0.094 1.00 97.75 100 LEU A C 1
ATOM 698 O O . LEU A 1 100 ? -3.777 -7.916 0.854 1.00 97.75 100 LEU A O 1
ATOM 702 N N . ILE A 1 101 ? -5.598 -7.690 -0.443 1.00 98.19 101 ILE A N 1
ATOM 703 C CA . ILE A 1 101 ? -6.176 -6.545 0.289 1.00 98.19 101 ILE A CA 1
ATOM 704 C C . ILE A 1 101 ? -6.345 -6.896 1.771 1.00 98.19 101 ILE A C 1
ATOM 706 O O . ILE A 1 101 ? -5.820 -6.196 2.631 1.00 98.19 101 ILE A O 1
ATOM 710 N N . ARG A 1 102 ? -6.996 -8.025 2.089 1.00 97.75 102 ARG A N 1
ATOM 711 C CA . ARG A 1 102 ? -7.186 -8.453 3.490 1.00 97.75 102 ARG A CA 1
ATOM 712 C C . ARG A 1 102 ? -5.862 -8.672 4.222 1.00 97.75 102 ARG A C 1
ATOM 714 O O . ARG A 1 102 ? -5.757 -8.313 5.390 1.00 97.75 102 ARG A O 1
ATOM 721 N N . ARG A 1 103 ? -4.862 -9.251 3.549 1.00 98.06 103 ARG A N 1
ATOM 722 C CA . ARG A 1 103 ? -3.526 -9.481 4.118 1.00 98.06 103 ARG A CA 1
ATOM 723 C C . ARG A 1 103 ? -2.835 -8.164 4.457 1.00 98.06 103 ARG A C 1
ATOM 725 O O . ARG A 1 103 ? -2.428 -7.975 5.595 1.00 98.06 103 ARG A O 1
ATOM 732 N N . VAL A 1 104 ? -2.730 -7.262 3.486 1.00 98.25 104 VAL A N 1
ATOM 733 C CA . VAL A 1 104 ? -2.106 -5.942 3.649 1.00 98.25 104 VAL A CA 1
ATOM 734 C C . VAL A 1 104 ? -2.808 -5.149 4.747 1.00 98.25 104 VAL A C 1
ATOM 736 O O . VAL A 1 104 ? -2.163 -4.607 5.640 1.00 98.25 104 VAL A O 1
ATOM 739 N N . ARG A 1 105 ? -4.140 -5.155 4.744 1.00 98.25 105 ARG A N 1
ATOM 740 C CA . ARG A 1 105 ? -4.946 -4.521 5.780 1.00 98.25 105 ARG A CA 1
ATOM 741 C C . ARG A 1 105 ? -4.657 -5.089 7.175 1.00 98.25 105 ARG A C 1
ATOM 743 O O . ARG A 1 105 ? -4.522 -4.322 8.124 1.00 98.25 105 ARG A O 1
ATOM 750 N N . ALA A 1 106 ? -4.531 -6.410 7.312 1.00 98.44 106 ALA A N 1
ATOM 751 C CA . ALA A 1 106 ? -4.174 -7.041 8.584 1.00 98.44 106 ALA A CA 1
ATOM 752 C C . ALA A 1 106 ? -2.775 -6.622 9.069 1.00 98.44 106 ALA A C 1
ATOM 754 O O . ALA A 1 106 ? -2.606 -6.374 10.261 1.00 98.44 106 ALA A O 1
ATOM 755 N N . LEU A 1 107 ? -1.803 -6.473 8.160 1.00 98.25 107 LEU A N 1
ATOM 756 C CA . LEU A 1 107 ? -0.473 -5.952 8.498 1.00 98.25 107 LEU A CA 1
ATOM 757 C C . LEU A 1 107 ? -0.544 -4.518 9.034 1.00 98.25 107 LEU A C 1
ATOM 759 O O . LEU A 1 107 ? 0.118 -4.207 10.015 1.00 98.25 107 LEU A O 1
ATOM 763 N N . VAL A 1 108 ? -1.387 -3.659 8.454 1.00 98.50 108 VAL A N 1
ATOM 764 C CA . VAL A 1 108 ? -1.577 -2.282 8.945 1.00 98.50 108 VAL A CA 1
ATOM 765 C C . VAL A 1 108 ? -2.221 -2.260 10.334 1.00 98.50 108 VAL A C 1
ATOM 767 O O . VAL A 1 108 ? -1.804 -1.482 11.188 1.00 98.50 108 VAL A O 1
ATOM 770 N N . VAL A 1 109 ? -3.192 -3.142 10.602 1.00 98.31 109 VAL A N 1
ATOM 771 C CA . VAL A 1 109 ? -3.779 -3.287 11.949 1.00 98.31 109 VAL A CA 1
ATOM 772 C C . VAL A 1 109 ? -2.729 -3.725 12.973 1.00 98.31 109 VAL A C 1
ATOM 774 O O . VAL A 1 109 ? -2.748 -3.237 14.099 1.00 98.31 109 VAL A O 1
ATOM 777 N N . GLN A 1 110 ? -1.816 -4.623 12.594 1.00 98.12 110 GLN A N 1
ATOM 778 C CA . GLN A 1 110 ? -0.716 -5.056 13.462 1.00 98.12 110 GLN A CA 1
ATOM 779 C C . GLN A 1 110 ? 0.332 -3.960 13.669 1.00 98.12 110 GLN A C 1
ATOM 781 O O . GLN A 1 110 ? 0.859 -3.831 14.769 1.00 98.12 110 GLN A O 1
ATOM 786 N N . LEU A 1 111 ? 0.620 -3.175 12.629 1.00 97.75 111 LEU A N 1
ATOM 787 C CA . LEU A 1 111 ? 1.580 -2.077 12.680 1.00 97.75 111 LEU A CA 1
ATOM 788 C C . LEU A 1 111 ? 1.084 -0.919 13.560 1.00 97.75 111 LEU A C 1
ATOM 790 O O . LEU A 1 111 ? 1.872 -0.330 14.292 1.00 97.75 111 LEU A O 1
ATOM 794 N N . ILE A 1 112 ? -0.214 -0.605 13.500 1.00 97.88 112 ILE A N 1
ATOM 795 C CA . ILE A 1 112 ? -0.850 0.471 14.274 1.00 97.88 112 ILE A CA 1
ATOM 796 C C . ILE A 1 112 ? -1.998 -0.135 15.094 1.00 97.88 112 ILE A C 1
ATOM 798 O O . ILE A 1 112 ? -3.167 -0.049 14.697 1.00 97.88 112 ILE A O 1
ATOM 802 N N . PRO A 1 113 ? -1.698 -0.813 16.218 1.00 97.44 113 PRO A N 1
ATOM 803 C CA . PRO A 1 113 ? -2.719 -1.449 17.047 1.00 97.44 113 PRO A CA 1
ATOM 804 C C . PRO A 1 113 ? -3.529 -0.428 17.855 1.00 97.44 113 PRO A C 1
ATOM 806 O O . PRO A 1 113 ? -4.700 -0.675 18.138 1.00 97.44 113 PRO A O 1
ATOM 809 N N . THR A 1 114 ? -2.921 0.712 18.181 1.00 97.00 114 THR A N 1
ATOM 810 C CA . THR A 1 114 ? -3.478 1.797 18.995 1.00 97.00 114 THR A CA 1
ATOM 811 C C . THR A 1 114 ? -3.200 3.146 18.345 1.00 97.00 114 THR A C 1
ATOM 813 O O . THR A 1 114 ? -2.365 3.242 17.445 1.00 97.00 114 THR A O 1
ATOM 816 N N . GLU A 1 115 ? -3.895 4.184 18.803 1.00 96.00 115 GLU A N 1
ATOM 817 C CA . GLU A 1 115 ? -3.688 5.550 18.329 1.00 96.00 115 GLU A CA 1
ATOM 818 C C . GLU A 1 115 ? -2.266 6.031 18.656 1.00 96.00 115 GLU A C 1
ATOM 820 O O . GLU A 1 115 ? -1.723 5.736 19.724 1.00 96.00 115 GLU A O 1
ATOM 825 N N . ILE A 1 116 ? -1.657 6.735 17.704 1.00 96.38 116 ILE A N 1
ATOM 826 C CA . ILE A 1 116 ? -0.315 7.314 17.792 1.00 96.38 116 ILE A CA 1
ATOM 827 C C . ILE A 1 116 ? -0.322 8.680 17.109 1.00 96.38 116 ILE A C 1
ATOM 829 O O . ILE A 1 116 ? -1.233 9.003 16.349 1.00 96.38 116 ILE A O 1
ATOM 833 N N . GLU A 1 117 ? 0.713 9.478 17.342 1.00 96.19 117 GLU A N 1
ATOM 834 C CA . GLU A 1 117 ? 0.839 10.782 16.699 1.00 96.19 117 GLU A CA 1
ATOM 835 C C . GLU A 1 117 ? 0.942 10.659 15.171 1.00 96.19 117 GLU A C 1
ATOM 837 O O . GLU A 1 117 ? 1.709 9.850 14.642 1.00 96.19 117 GLU A O 1
ATOM 842 N N . LEU A 1 118 ? 0.198 11.501 14.451 1.00 95.12 118 LEU A N 1
ATOM 843 C CA . LEU A 1 118 ? 0.150 11.491 12.987 1.00 95.12 118 LEU A CA 1
ATOM 844 C C . LEU A 1 118 ? 1.538 11.666 12.349 1.00 95.12 118 LEU A C 1
ATOM 846 O O . LEU A 1 118 ? 1.845 11.007 11.355 1.00 95.12 118 LEU A O 1
ATOM 850 N N . GLU A 1 119 ? 2.394 12.502 12.939 1.00 95.12 119 GLU A N 1
ATOM 851 C CA . GLU A 1 119 ? 3.766 12.733 12.468 1.00 95.12 119 GLU A CA 1
ATOM 852 C C . GLU A 1 119 ? 4.621 11.461 12.502 1.00 95.12 119 GLU A C 1
ATOM 854 O O . GLU A 1 119 ? 5.484 11.267 11.647 1.00 95.12 119 GLU A O 1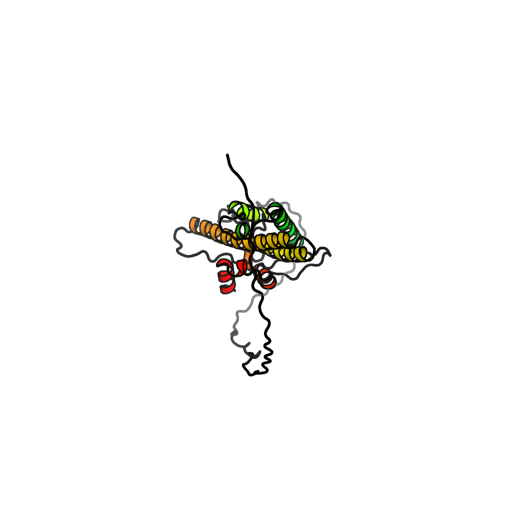
ATOM 859 N N . THR A 1 120 ? 4.327 10.536 13.420 1.00 95.31 120 THR A N 1
ATOM 860 C CA . THR A 1 120 ? 4.999 9.230 13.490 1.00 95.31 120 THR A CA 1
ATOM 861 C C . THR A 1 120 ? 4.646 8.343 12.287 1.00 95.31 120 THR A C 1
ATOM 863 O O . THR A 1 120 ? 5.410 7.446 11.932 1.00 95.31 120 THR A O 1
ATOM 866 N N . VAL A 1 121 ? 3.511 8.586 11.624 1.00 94.75 121 VAL A N 1
ATOM 867 C CA . VAL A 1 121 ? 3.085 7.863 10.414 1.00 94.75 121 VAL A CA 1
ATOM 868 C C . VAL A 1 121 ? 3.590 8.556 9.147 1.00 94.75 121 VAL A C 1
ATOM 870 O O . VAL A 1 121 ? 4.088 7.896 8.234 1.00 94.75 121 VAL A O 1
ATOM 873 N N . THR A 1 122 ? 3.454 9.881 9.069 1.00 93.62 122 THR A N 1
ATOM 874 C CA . THR A 1 122 ? 3.759 10.656 7.855 1.00 93.62 122 THR A CA 1
ATOM 875 C C . THR A 1 122 ? 5.246 10.995 7.722 1.00 93.62 122 THR A C 1
ATOM 877 O O . THR A 1 122 ? 5.767 11.035 6.603 1.00 93.62 122 THR A O 1
ATOM 880 N N . GLY A 1 123 ? 5.947 11.178 8.844 1.00 90.19 123 GLY A N 1
ATOM 881 C CA . GLY A 1 123 ? 7.349 11.583 8.909 1.00 90.19 123 GLY A CA 1
ATOM 882 C C . GLY A 1 123 ? 8.317 10.556 8.324 1.00 90.19 123 GLY A C 1
ATOM 883 O O . GLY A 1 123 ? 8.068 9.348 8.342 1.00 90.19 123 GLY A O 1
ATOM 884 N N . THR A 1 124 ? 9.449 11.022 7.787 1.00 87.75 124 THR A N 1
ATOM 885 C CA . THR A 1 124 ? 10.463 10.165 7.142 1.00 87.75 124 THR A CA 1
ATOM 886 C C . THR A 1 124 ? 11.023 9.114 8.099 1.00 87.75 124 THR A C 1
ATOM 888 O O . THR A 1 124 ? 11.050 7.939 7.741 1.00 87.75 124 THR A O 1
ATOM 891 N N . GLU A 1 125 ? 11.334 9.523 9.332 1.00 87.19 125 GLU A N 1
ATOM 892 C CA . GLU A 1 125 ? 11.859 8.684 10.427 1.00 87.19 125 GLU A CA 1
ATOM 893 C C . GLU A 1 125 ? 10.755 8.014 11.270 1.00 87.19 125 GLU A C 1
ATOM 895 O O . GLU A 1 125 ? 10.963 7.649 12.425 1.00 87.19 125 GLU A O 1
ATOM 900 N N . GLY A 1 126 ? 9.549 7.898 10.712 1.00 92.38 126 GLY A N 1
ATOM 901 C CA . GLY A 1 126 ? 8.394 7.302 11.373 1.00 92.38 126 GLY A CA 1
ATOM 902 C C . GLY A 1 126 ? 8.391 5.768 11.397 1.00 92.38 126 GLY A C 1
ATOM 903 O O . GLY A 1 126 ? 9.336 5.097 10.985 1.00 92.38 126 GLY A O 1
ATOM 904 N N . ILE A 1 127 ? 7.258 5.190 11.803 1.00 96.38 127 ILE A N 1
ATOM 905 C CA . ILE A 1 127 ? 7.062 3.727 11.883 1.00 96.38 127 ILE A CA 1
ATOM 906 C C . ILE A 1 127 ? 7.108 3.018 10.520 1.00 96.38 127 ILE A C 1
ATOM 908 O O . ILE A 1 127 ? 7.304 1.807 10.458 1.00 96.38 127 ILE A O 1
ATOM 912 N N . LEU A 1 128 ? 6.942 3.748 9.414 1.00 96.50 128 LEU A N 1
ATOM 913 C CA . LEU A 1 128 ? 7.014 3.217 8.049 1.00 96.50 128 LEU A CA 1
ATOM 914 C C . LEU A 1 128 ? 8.463 3.164 7.538 1.00 96.50 128 LEU A C 1
ATOM 916 O O . LEU A 1 128 ? 8.798 3.753 6.506 1.00 96.50 128 LEU A O 1
ATOM 920 N N . THR A 1 129 ? 9.328 2.465 8.273 1.00 96.75 129 THR A N 1
ATOM 921 C CA . THR A 1 129 ? 10.751 2.300 7.941 1.00 96.75 129 THR A CA 1
ATOM 922 C C . THR A 1 129 ? 10.949 1.518 6.630 1.00 96.75 129 THR A C 1
ATOM 924 O O . THR A 1 129 ? 10.042 0.801 6.191 1.00 96.75 129 THR A O 1
ATOM 927 N N . PRO A 1 130 ? 12.137 1.578 5.994 1.00 95.25 130 PRO A N 1
ATOM 928 C CA . PRO A 1 130 ? 12.422 0.786 4.793 1.00 95.25 130 PRO A CA 1
ATOM 929 C C . PRO A 1 130 ? 12.185 -0.725 4.969 1.00 95.25 130 PRO A C 1
ATOM 931 O O . PRO A 1 130 ? 11.759 -1.397 4.032 1.00 95.25 130 PRO A O 1
ATOM 934 N N . GLU A 1 131 ? 12.403 -1.262 6.171 1.00 95.88 131 GLU A N 1
ATOM 935 C CA . GLU A 1 131 ? 12.146 -2.672 6.498 1.00 95.88 131 GLU A CA 1
ATOM 936 C C . GLU A 1 131 ? 10.649 -3.003 6.510 1.00 95.88 131 GLU A C 1
ATOM 938 O O . GLU A 1 131 ? 10.233 -4.050 6.006 1.00 95.88 131 GLU A O 1
ATOM 943 N N . VAL A 1 132 ? 9.820 -2.087 7.018 1.00 97.31 132 VAL A N 1
ATOM 944 C CA . VAL A 1 132 ? 8.358 -2.216 6.965 1.00 97.31 132 VAL A CA 1
ATOM 945 C C . VAL A 1 132 ? 7.877 -2.172 5.517 1.00 97.31 132 VAL A C 1
ATOM 947 O O . VAL A 1 132 ? 7.084 -3.020 5.109 1.00 97.31 132 VAL A O 1
ATOM 950 N N . ILE A 1 133 ? 8.409 -1.260 4.699 1.00 97.12 133 ILE A N 1
ATOM 951 C CA . ILE A 1 133 ? 8.081 -1.190 3.266 1.00 97.12 133 ILE A CA 1
ATOM 952 C C . ILE A 1 133 ? 8.473 -2.480 2.540 1.00 97.12 133 ILE A C 1
ATOM 954 O O . ILE A 1 133 ? 7.660 -3.040 1.803 1.00 97.12 133 ILE A O 1
ATOM 958 N N . LYS A 1 134 ? 9.664 -3.017 2.814 1.00 95.50 134 LYS A N 1
ATOM 959 C CA . LYS A 1 134 ? 10.096 -4.319 2.288 1.00 95.50 134 LYS A CA 1
ATOM 960 C C . LYS A 1 134 ? 9.190 -5.462 2.755 1.00 95.50 134 LYS A C 1
ATOM 962 O O . LYS A 1 134 ? 8.946 -6.404 2.011 1.00 95.50 134 LYS A O 1
ATOM 967 N N . THR A 1 135 ? 8.648 -5.387 3.967 1.00 96.94 135 THR A N 1
ATOM 968 C CA . THR A 1 135 ? 7.684 -6.381 4.461 1.00 96.94 135 THR A CA 1
ATOM 969 C C . THR A 1 135 ? 6.380 -6.344 3.657 1.00 96.94 135 THR A C 1
ATOM 971 O O . THR A 1 135 ? 5.845 -7.401 3.325 1.00 96.94 135 THR A O 1
ATOM 974 N N . PHE A 1 136 ? 5.890 -5.157 3.281 1.00 97.38 136 PHE A N 1
ATOM 975 C CA . PHE A 1 136 ? 4.730 -5.027 2.389 1.00 97.38 136 PHE A CA 1
ATOM 976 C C . PHE A 1 136 ? 5.004 -5.552 0.976 1.00 97.38 136 PHE A C 1
ATOM 978 O O . PHE A 1 136 ? 4.134 -6.216 0.413 1.00 97.38 136 PHE A O 1
ATOM 985 N N . ASP A 1 137 ? 6.199 -5.308 0.431 1.00 95.00 137 ASP A N 1
ATOM 986 C CA . ASP A 1 137 ? 6.644 -5.902 -0.838 1.00 95.00 137 ASP A CA 1
ATOM 987 C C . ASP A 1 137 ? 6.574 -7.439 -0.780 1.00 95.00 137 ASP A C 1
ATOM 989 O O . ASP A 1 137 ? 5.828 -8.084 -1.523 1.00 95.00 137 ASP A O 1
ATOM 993 N N . LEU A 1 138 ? 7.240 -8.029 0.217 1.00 94.56 138 LEU A N 1
ATOM 994 C CA . LEU A 1 138 ? 7.265 -9.478 0.429 1.00 94.56 138 LEU A CA 1
ATOM 995 C C . LEU A 1 138 ? 5.869 -10.070 0.679 1.00 94.56 138 LEU A C 1
ATOM 997 O O . LEU A 1 138 ? 5.592 -11.196 0.261 1.00 94.56 138 LEU A O 1
ATOM 1001 N N . ALA A 1 139 ? 4.961 -9.322 1.312 1.00 94.81 139 ALA A N 1
ATOM 1002 C CA . ALA A 1 139 ? 3.580 -9.753 1.523 1.00 94.81 139 ALA A CA 1
ATOM 1003 C C . ALA A 1 139 ? 2.792 -9.928 0.211 1.00 94.81 139 ALA A C 1
ATOM 1005 O O . ALA A 1 139 ? 1.792 -10.660 0.192 1.00 94.81 139 ALA A O 1
ATOM 1006 N N . GLY A 1 140 ? 3.228 -9.281 -0.873 1.00 92.88 140 GLY A N 1
ATOM 1007 C CA . GLY A 1 140 ? 2.683 -9.440 -2.217 1.00 92.88 140 GLY A CA 1
ATOM 1008 C C . GLY A 1 140 ? 3.087 -10.741 -2.909 1.00 92.88 140 GLY A C 1
ATOM 1009 O O . GLY A 1 140 ? 2.312 -11.249 -3.723 1.00 92.88 140 GLY A O 1
ATOM 1010 N N . GLY A 1 141 ? 4.248 -11.311 -2.565 1.00 91.31 141 GLY A N 1
ATOM 1011 C CA . GLY A 1 141 ? 4.804 -12.489 -3.236 1.00 91.31 141 GLY A CA 1
ATOM 1012 C C . GLY A 1 141 ? 4.882 -12.287 -4.754 1.00 91.31 141 GLY A C 1
ATOM 1013 O O . GLY A 1 141 ? 5.348 -11.252 -5.224 1.00 91.31 141 GLY A O 1
ATOM 1014 N N . ASP A 1 142 ? 4.332 -13.229 -5.522 1.00 89.06 142 ASP A N 1
ATOM 1015 C CA . ASP A 1 142 ? 4.273 -13.164 -6.995 1.00 89.06 142 ASP A CA 1
ATOM 1016 C C . ASP A 1 142 ? 3.442 -11.984 -7.541 1.00 89.06 142 ASP A C 1
ATOM 1018 O O . ASP A 1 142 ? 3.464 -11.696 -8.738 1.00 89.06 142 ASP A O 1
ATOM 1022 N N . PHE A 1 143 ? 2.681 -11.305 -6.677 1.00 91.94 143 PHE A N 1
ATOM 1023 C CA . PHE A 1 143 ? 1.816 -10.177 -7.018 1.00 91.94 143 PHE A CA 1
ATOM 1024 C C . PHE A 1 143 ? 2.248 -8.881 -6.316 1.00 91.94 143 PHE A C 1
ATOM 1026 O O . PHE A 1 143 ? 1.403 -8.025 -6.052 1.00 91.94 143 PHE A O 1
ATOM 1033 N N . ALA A 1 144 ? 3.542 -8.718 -6.017 1.00 91.31 144 ALA A N 1
ATOM 1034 C CA . ALA A 1 144 ? 4.111 -7.515 -5.397 1.00 91.31 144 ALA A CA 1
ATOM 1035 C C . ALA A 1 144 ? 3.656 -6.203 -6.068 1.00 91.31 144 ALA A C 1
ATOM 1037 O O . ALA A 1 144 ? 3.227 -5.270 -5.390 1.00 91.31 144 ALA A O 1
ATOM 1038 N N . ASP A 1 145 ? 3.605 -6.159 -7.403 1.00 91.44 145 ASP A N 1
ATOM 1039 C CA . ASP A 1 145 ? 3.147 -4.971 -8.143 1.00 91.44 145 ASP A CA 1
ATOM 1040 C C . ASP A 1 145 ? 1.675 -4.600 -7.887 1.00 91.44 145 ASP A C 1
ATOM 1042 O O . ASP A 1 145 ? 1.265 -3.475 -8.166 1.00 91.44 145 ASP A O 1
ATOM 1046 N N . ALA A 1 146 ? 0.857 -5.519 -7.364 1.00 95.06 146 ALA A N 1
ATOM 1047 C CA . ALA A 1 146 ? -0.527 -5.240 -6.985 1.00 95.06 146 ALA A CA 1
ATOM 1048 C C . ALA A 1 146 ? -0.656 -4.656 -5.567 1.00 95.06 146 ALA A C 1
ATOM 1050 O O . ALA A 1 146 ? -1.735 -4.190 -5.195 1.00 95.06 146 ALA A O 1
ATOM 1051 N N . VAL A 1 147 ? 0.410 -4.676 -4.759 1.00 96.94 147 VAL A N 1
ATOM 1052 C CA . VAL A 1 147 ? 0.375 -4.221 -3.362 1.00 96.94 147 VAL A CA 1
ATOM 1053 C C . VAL A 1 147 ? 0.038 -2.729 -3.239 1.00 96.94 147 VAL A C 1
ATOM 1055 O O . VAL A 1 147 ? -0.821 -2.425 -2.411 1.00 96.94 147 VAL A O 1
ATOM 1058 N N . PRO A 1 148 ? 0.574 -1.799 -4.063 1.00 97.00 148 PRO A N 1
ATOM 1059 C CA . PRO A 1 148 ? 0.147 -0.398 -4.022 1.00 97.00 148 PRO A CA 1
ATOM 1060 C C . PRO A 1 148 ? -1.363 -0.237 -4.227 1.00 97.00 148 PRO A C 1
ATOM 1062 O O . PRO A 1 148 ? -2.018 0.446 -3.446 1.00 97.00 148 PRO A O 1
ATOM 1065 N N . PHE A 1 149 ? -1.951 -0.943 -5.200 1.00 97.44 149 PHE A N 1
ATOM 1066 C CA . PHE A 1 149 ? -3.406 -0.967 -5.380 1.00 97.44 149 PHE A CA 1
ATOM 1067 C C . PHE A 1 149 ? -4.126 -1.504 -4.132 1.00 97.44 149 PHE A C 1
ATOM 1069 O O . PHE A 1 149 ? -5.114 -0.924 -3.686 1.00 97.44 149 PHE A O 1
ATOM 1076 N N . CYS A 1 150 ? -3.619 -2.583 -3.532 1.00 98.25 150 CYS A N 1
ATOM 1077 C CA . CYS A 1 150 ? -4.224 -3.182 -2.343 1.00 98.25 150 CYS A CA 1
ATOM 1078 C C . CYS A 1 150 ? -4.162 -2.269 -1.107 1.00 98.25 150 CYS A C 1
ATOM 1080 O O . CYS A 1 150 ? -5.101 -2.265 -0.309 1.00 98.25 150 CYS A O 1
ATOM 1082 N N . LEU A 1 151 ? -3.091 -1.486 -0.955 1.00 98.56 151 LEU A N 1
ATOM 1083 C CA . LEU A 1 151 ? -2.952 -0.473 0.093 1.00 98.56 151 LEU A CA 1
ATOM 1084 C C . LEU A 1 151 ? -3.977 0.653 -0.090 1.00 98.56 151 LEU A C 1
ATOM 1086 O O . LEU A 1 151 ? -4.685 0.978 0.858 1.00 98.56 151 LEU A O 1
ATOM 1090 N N . ILE A 1 152 ? -4.143 1.184 -1.305 1.00 98.50 152 ILE A N 1
ATOM 1091 C CA . ILE A 1 152 ? -5.145 2.231 -1.576 1.00 98.50 152 ILE A CA 1
ATOM 1092 C C . ILE A 1 152 ? -6.582 1.705 -1.403 1.00 98.50 152 ILE A C 1
ATOM 1094 O O . ILE A 1 152 ? -7.453 2.399 -0.885 1.00 98.50 152 ILE A O 1
ATOM 1098 N N . GLU A 1 153 ? -6.864 0.453 -1.763 1.00 98.19 153 GLU A N 1
ATOM 1099 C CA . GLU A 1 153 ? -8.172 -0.138 -1.453 1.00 98.19 153 GLU A CA 1
ATOM 1100 C C . GLU A 1 153 ? -8.373 -0.324 0.062 1.00 98.19 153 GLU A C 1
ATOM 1102 O O . GLU A 1 153 ? -9.481 -0.113 0.554 1.00 98.19 153 GLU A O 1
ATOM 1107 N N . SER A 1 154 ? -7.315 -0.652 0.812 1.00 98.44 154 SER A N 1
ATOM 1108 C CA . SER A 1 154 ? -7.362 -0.734 2.280 1.00 98.44 154 SER A CA 1
ATOM 1109 C C . SER A 1 154 ? -7.587 0.638 2.925 1.00 98.44 154 SER A C 1
ATOM 1111 O O . SER A 1 154 ? -8.357 0.723 3.879 1.00 98.44 154 SER A O 1
ATOM 1113 N N . TYR A 1 155 ? -7.005 1.711 2.372 1.00 98.44 155 TYR A N 1
ATOM 1114 C CA . TYR A 1 155 ? -7.274 3.102 2.765 1.00 98.44 155 TYR A CA 1
ATOM 1115 C C . TYR A 1 155 ? -8.780 3.398 2.737 1.00 98.44 155 TYR A C 1
ATOM 1117 O O . TYR A 1 155 ? -9.353 3.814 3.743 1.00 98.44 155 TYR A O 1
ATOM 1125 N N . HIS A 1 156 ? -9.454 3.084 1.625 1.00 97.69 156 HIS A N 1
ATOM 1126 C CA . HIS A 1 156 ? -10.900 3.292 1.503 1.00 97.69 156 HIS A CA 1
ATOM 1127 C C . HIS A 1 156 ? -11.707 2.487 2.516 1.00 97.69 156 HIS A C 1
ATOM 1129 O O . HIS A 1 156 ? -12.750 2.940 2.987 1.00 97.69 156 HIS A O 1
ATOM 1135 N N . GLU A 1 157 ? -11.286 1.258 2.807 1.00 97.12 157 GLU A N 1
ATOM 1136 C CA . GLU A 1 157 ? -11.997 0.443 3.779 1.00 97.12 157 GLU A CA 1
ATOM 1137 C C . GLU A 1 157 ? -11.799 0.962 5.206 1.00 97.12 157 GLU A C 1
ATOM 1139 O O . GLU A 1 157 ? -12.779 1.025 5.941 1.00 97.12 157 GLU A O 1
ATOM 1144 N N . PHE A 1 158 ? -10.596 1.414 5.572 1.00 98.25 158 PHE A N 1
ATOM 1145 C CA . PHE A 1 158 ? -10.359 2.044 6.871 1.00 98.25 158 PHE A CA 1
ATOM 1146 C C . PHE A 1 158 ? -11.154 3.338 7.047 1.00 98.25 158 PHE A C 1
ATOM 1148 O O . PHE A 1 158 ? -11.750 3.521 8.102 1.00 98.25 158 PHE A O 1
ATOM 1155 N N . LEU A 1 159 ? -11.269 4.189 6.022 1.00 97.38 159 LEU A N 1
ATOM 1156 C CA . LEU A 1 159 ? -12.143 5.368 6.104 1.00 97.38 159 LEU A CA 1
ATOM 1157 C C . LEU A 1 159 ? -13.610 4.985 6.335 1.00 97.38 159 LEU A C 1
ATOM 1159 O O . LEU A 1 159 ? -14.285 5.576 7.172 1.00 97.38 159 LEU A O 1
ATOM 1163 N N . LYS A 1 160 ? -14.096 3.936 5.663 1.00 96.56 160 LYS A N 1
ATOM 1164 C CA . LYS A 1 160 ? -15.443 3.403 5.918 1.00 96.56 160 LYS A CA 1
ATOM 1165 C C . LYS A 1 160 ? -15.594 2.863 7.338 1.00 96.56 160 LYS A C 1
ATOM 1167 O O . LYS A 1 160 ? -16.695 2.891 7.876 1.00 96.56 160 LYS A O 1
ATOM 1172 N N . ASP A 1 161 ? -14.544 2.289 7.915 1.00 97.31 161 ASP A N 1
ATOM 1173 C CA . ASP A 1 161 ? -14.567 1.815 9.299 1.00 97.31 161 ASP A CA 1
ATOM 1174 C C . ASP A 1 161 ? -14.480 2.962 10.305 1.00 97.31 161 ASP A C 1
ATOM 1176 O O . ASP A 1 161 ? -15.102 2.856 11.358 1.00 97.31 161 ASP A O 1
ATOM 1180 N N . ALA A 1 162 ? -13.813 4.067 9.968 1.00 96.56 162 ALA A N 1
ATOM 1181 C CA . ALA A 1 162 ? -13.794 5.292 10.766 1.00 96.56 162 ALA A CA 1
ATOM 1182 C C . ALA A 1 162 ? -15.197 5.916 10.903 1.00 96.56 162 ALA A C 1
ATOM 1184 O O . ALA A 1 162 ? -15.529 6.480 11.937 1.00 96.56 162 ALA A O 1
ATOM 1185 N N . GLU A 1 163 ? -16.069 5.760 9.901 1.00 94.81 163 GLU A N 1
ATOM 1186 C CA . GLU A 1 163 ? -17.479 6.182 9.999 1.00 94.81 163 GLU A CA 1
ATOM 1187 C C . GLU A 1 163 ? -18.308 5.312 10.961 1.00 94.81 163 GLU A C 1
ATOM 1189 O O . GLU A 1 163 ? -19.355 5.739 11.447 1.00 94.81 163 GLU A O 1
ATOM 1194 N N . ARG A 1 164 ? -17.882 4.065 11.207 1.00 95.00 164 ARG A N 1
ATOM 1195 C CA . ARG A 1 164 ? -18.630 3.068 11.997 1.00 95.00 164 ARG A CA 1
ATOM 1196 C C . ARG A 1 164 ? -18.041 2.796 13.379 1.00 95.00 164 ARG A C 1
ATOM 1198 O O . ARG A 1 164 ? -18.726 2.231 14.227 1.00 95.00 164 ARG A O 1
ATOM 1205 N N . SER A 1 165 ? -16.766 3.095 13.573 1.00 93.69 165 SER A N 1
ATOM 1206 C CA . SER A 1 165 ? -15.962 2.722 14.736 1.00 93.69 165 SER A CA 1
ATOM 1207 C C . SER A 1 165 ? -14.889 3.783 14.986 1.00 93.69 165 SER A C 1
ATOM 1209 O O . SER A 1 165 ? -14.912 4.810 14.324 1.00 93.69 165 SER A O 1
ATOM 1211 N N . ASP A 1 166 ? -13.983 3.542 15.939 1.00 94.56 166 ASP A N 1
ATOM 1212 C CA . ASP A 1 166 ? -12.879 4.430 16.339 1.00 94.56 166 ASP A CA 1
ATOM 1213 C C . ASP A 1 166 ? -12.307 5.249 15.165 1.00 94.56 166 ASP A C 1
ATOM 1215 O O . ASP A 1 166 ? -11.600 4.719 14.298 1.00 94.56 166 ASP A O 1
ATOM 1219 N N . TYR A 1 167 ? -12.712 6.520 15.097 1.00 97.12 167 TYR A N 1
ATOM 1220 C CA . TYR A 1 167 ? -12.473 7.362 13.932 1.00 97.12 167 TYR A CA 1
ATOM 1221 C C . TYR A 1 167 ? -10.985 7.660 13.794 1.00 97.12 167 TYR A C 1
ATOM 1223 O O . TYR A 1 167 ? -10.414 7.430 12.729 1.00 97.12 167 TYR A O 1
ATOM 1231 N N . ASP A 1 168 ? -10.351 8.099 14.880 1.00 97.12 168 ASP A N 1
ATOM 1232 C CA . ASP A 1 168 ? -8.966 8.561 14.881 1.00 97.12 168 ASP A CA 1
ATOM 1233 C C . ASP A 1 168 ? -8.006 7.409 14.566 1.00 97.12 168 ASP A C 1
ATOM 1235 O O . ASP A 1 168 ? -7.161 7.518 13.670 1.00 97.12 168 ASP A O 1
ATOM 1239 N N . LEU A 1 169 ? -8.209 6.240 15.184 1.00 97.88 169 LEU A N 1
ATOM 1240 C CA . LEU A 1 169 ? -7.389 5.061 14.912 1.00 97.88 169 LEU A CA 1
ATOM 1241 C C . LEU A 1 169 ? -7.520 4.572 13.463 1.00 97.88 169 LEU A C 1
ATOM 1243 O O . LEU A 1 169 ? -6.524 4.236 12.815 1.00 97.88 169 LEU A O 1
ATOM 1247 N N . ASN A 1 170 ? -8.744 4.493 12.935 1.00 98.25 170 ASN A N 1
ATOM 1248 C CA . ASN A 1 170 ? -8.942 4.038 11.560 1.00 98.25 170 ASN A CA 1
ATOM 1249 C C . ASN A 1 170 ? -8.485 5.086 10.541 1.00 98.25 170 ASN A C 1
ATOM 1251 O O . ASN A 1 170 ? -7.953 4.712 9.496 1.00 98.25 170 ASN A O 1
ATOM 1255 N N . HIS A 1 171 ? -8.611 6.376 10.847 1.00 97.62 171 HIS A N 1
ATOM 1256 C CA . HIS A 1 171 ? -8.069 7.439 10.012 1.00 97.62 171 HIS A CA 1
ATOM 1257 C C . HIS A 1 171 ? -6.536 7.374 9.951 1.00 97.62 171 HIS A C 1
ATOM 1259 O O . HIS A 1 171 ? -5.969 7.414 8.860 1.00 97.62 171 HIS A O 1
ATOM 1265 N N . LEU A 1 172 ? -5.854 7.147 11.081 1.00 97.88 172 LEU A N 1
ATOM 1266 C CA . LEU A 1 172 ? -4.403 6.915 11.110 1.00 97.88 172 LEU A CA 1
ATOM 1267 C C . LEU A 1 172 ? -3.991 5.705 10.267 1.00 97.88 172 LEU A C 1
ATOM 1269 O O . LEU A 1 172 ? -3.035 5.781 9.495 1.00 97.88 172 LEU A O 1
ATOM 1273 N N . ARG A 1 173 ? -4.724 4.590 10.371 1.00 98.44 173 ARG A N 1
ATOM 1274 C CA . ARG A 1 173 ? -4.480 3.387 9.556 1.00 98.44 173 ARG A CA 1
ATOM 1275 C C . ARG A 1 173 ? -4.717 3.632 8.069 1.00 98.44 173 ARG A C 1
ATOM 1277 O O . ARG A 1 173 ? -3.957 3.112 7.250 1.00 98.44 173 ARG A O 1
ATOM 1284 N N . ALA A 1 174 ? -5.731 4.422 7.714 1.00 98.25 174 ALA A N 1
ATOM 1285 C CA . ALA A 1 174 ? -5.949 4.850 6.339 1.00 98.25 174 ALA A CA 1
ATOM 1286 C C . ALA A 1 174 ? -4.727 5.637 5.849 1.00 98.25 174 ALA A C 1
ATOM 1288 O O . ALA A 1 174 ? -4.064 5.198 4.912 1.00 98.25 174 ALA A O 1
ATOM 1289 N N . THR A 1 175 ? -4.338 6.704 6.547 1.00 98.06 175 THR A N 1
ATOM 1290 C CA . THR A 1 175 ? -3.156 7.5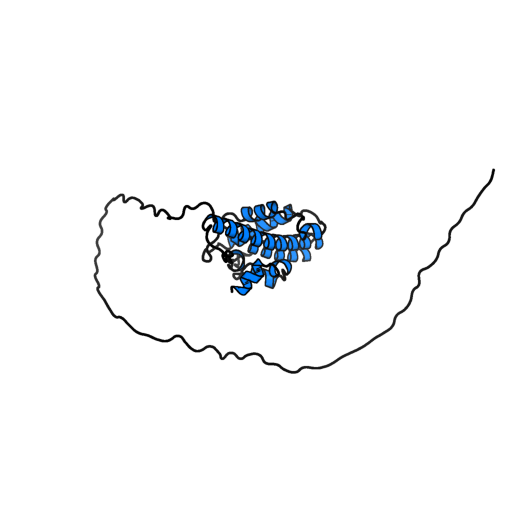10 6.202 1.00 98.06 175 THR A CA 1
ATOM 1291 C C . THR A 1 175 ? -1.886 6.662 6.093 1.00 98.06 175 THR A C 1
ATOM 1293 O O . THR A 1 175 ? -1.113 6.817 5.149 1.00 98.06 175 THR A O 1
ATOM 1296 N N . ALA A 1 176 ? -1.689 5.689 6.984 1.00 98.31 176 ALA A N 1
ATOM 1297 C CA . ALA A 1 176 ? -0.562 4.765 6.903 1.00 98.31 176 ALA A CA 1
ATOM 1298 C C . ALA A 1 176 ? -0.562 3.937 5.611 1.00 98.31 176 ALA A C 1
ATOM 1300 O O . ALA A 1 176 ? 0.499 3.741 5.022 1.00 98.31 176 ALA A O 1
ATOM 1301 N N . CYS A 1 177 ? -1.729 3.487 5.133 1.00 98.56 177 CYS A N 1
ATOM 1302 C CA . CYS A 1 177 ? -1.836 2.789 3.851 1.00 98.56 177 CYS A CA 1
ATOM 1303 C C . CYS A 1 177 ? -1.390 3.676 2.684 1.00 98.56 177 CYS A C 1
ATOM 1305 O O . CYS A 1 177 ? -0.675 3.213 1.796 1.00 98.56 177 CYS A O 1
ATOM 1307 N N . GLU A 1 178 ? -1.794 4.946 2.691 1.00 98.12 178 GLU A N 1
ATOM 1308 C CA . GLU A 1 178 ? -1.437 5.912 1.653 1.00 98.12 178 GLU A CA 1
ATOM 1309 C C . GLU A 1 178 ? 0.076 6.172 1.615 1.00 98.12 178 GLU A C 1
ATOM 1311 O O . GLU A 1 178 ? 0.715 6.047 0.564 1.00 98.12 178 GLU A O 1
ATOM 1316 N N . ILE A 1 179 ? 0.671 6.471 2.773 1.00 98.00 179 ILE A N 1
ATOM 1317 C CA . ILE A 1 179 ? 2.110 6.728 2.886 1.00 98.00 179 ILE A CA 1
ATOM 1318 C C . ILE A 1 179 ? 2.918 5.463 2.571 1.00 98.00 179 ILE A C 1
ATOM 1320 O O . ILE A 1 179 ? 3.935 5.541 1.875 1.00 98.00 179 ILE A O 1
ATOM 1324 N N . ALA A 1 180 ? 2.461 4.287 3.011 1.00 98.00 180 ALA A N 1
ATOM 1325 C CA . ALA A 1 180 ? 3.093 3.016 2.671 1.00 98.00 180 ALA A CA 1
ATOM 1326 C C . ALA A 1 180 ? 3.049 2.755 1.160 1.00 98.00 180 ALA A C 1
ATOM 1328 O O . ALA A 1 180 ? 4.066 2.368 0.589 1.00 98.00 180 ALA A O 1
ATOM 1329 N N . ALA A 1 181 ? 1.920 3.022 0.492 1.00 97.81 181 ALA A N 1
ATOM 1330 C CA . ALA A 1 181 ? 1.797 2.849 -0.954 1.00 97.81 181 ALA A CA 1
ATOM 1331 C C . ALA A 1 181 ? 2.778 3.757 -1.704 1.00 97.81 181 ALA A C 1
ATOM 1333 O O . ALA A 1 181 ? 3.472 3.299 -2.611 1.00 97.81 181 ALA A O 1
ATOM 1334 N N . ARG A 1 182 ? 2.891 5.023 -1.282 1.00 96.06 182 ARG A N 1
ATOM 1335 C CA . ARG A 1 182 ? 3.847 5.987 -1.842 1.00 96.06 182 ARG A CA 1
ATOM 1336 C C . ARG A 1 182 ? 5.285 5.487 -1.723 1.00 96.06 182 ARG A C 1
ATOM 1338 O O . ARG A 1 182 ? 6.011 5.444 -2.714 1.00 96.06 182 ARG A O 1
ATOM 1345 N N . ARG A 1 183 ? 5.697 5.091 -0.515 1.00 96.38 183 ARG A N 1
ATOM 1346 C CA . ARG A 1 183 ? 7.067 4.619 -0.248 1.00 96.38 183 ARG A CA 1
ATOM 1347 C C . ARG A 1 183 ? 7.373 3.307 -0.966 1.00 96.38 183 ARG A C 1
ATOM 1349 O O . ARG A 1 183 ? 8.488 3.127 -1.443 1.00 96.38 183 ARG A O 1
ATOM 1356 N N . LEU A 1 184 ? 6.391 2.415 -1.081 1.00 95.38 184 LEU A N 1
ATOM 1357 C CA . LEU A 1 184 ? 6.542 1.140 -1.775 1.00 95.38 184 LEU A CA 1
ATOM 1358 C C . LEU A 1 184 ? 6.779 1.322 -3.276 1.00 95.38 184 LEU A C 1
ATOM 1360 O O . LEU A 1 184 ? 7.640 0.663 -3.848 1.00 95.38 184 LEU A O 1
ATOM 1364 N N . VAL A 1 185 ? 6.071 2.251 -3.917 1.00 94.06 185 VAL A N 1
ATOM 1365 C CA . VAL A 1 185 ? 6.301 2.551 -5.337 1.00 94.06 185 VAL A CA 1
ATOM 1366 C C . VAL A 1 185 ? 7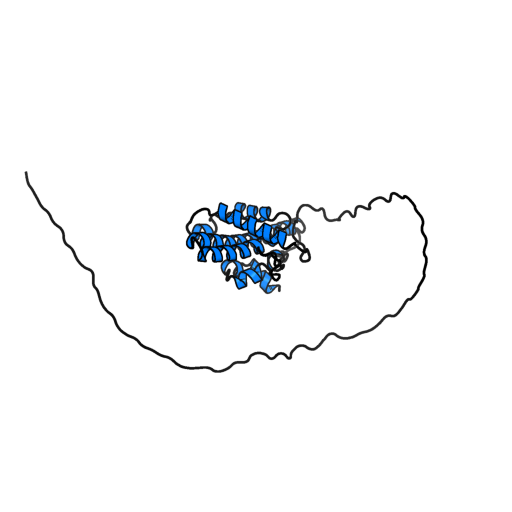.695 3.151 -5.550 1.00 94.06 185 VAL A C 1
ATOM 1368 O O . VAL A 1 185 ? 8.405 2.728 -6.461 1.00 94.06 185 VAL A O 1
ATOM 1371 N N . ALA A 1 186 ? 8.135 4.063 -4.676 1.00 92.38 186 ALA A N 1
ATOM 1372 C CA . ALA A 1 186 ? 9.500 4.592 -4.723 1.00 92.38 186 ALA A CA 1
ATOM 1373 C C . ALA A 1 186 ? 10.557 3.487 -4.520 1.00 92.38 186 ALA A C 1
ATOM 1375 O O . ALA A 1 186 ? 11.570 3.456 -5.220 1.00 92.38 186 ALA A O 1
ATOM 1376 N N . HIS A 1 187 ? 10.297 2.540 -3.612 1.00 91.88 187 HIS A N 1
ATOM 1377 C CA . HIS A 1 187 ? 11.131 1.354 -3.422 1.00 91.88 187 HIS A CA 1
ATOM 1378 C C . HIS A 1 187 ? 11.216 0.514 -4.706 1.00 91.88 187 HIS A C 1
ATOM 1380 O O . HIS A 1 187 ? 12.312 0.154 -5.134 1.00 91.88 187 HIS A O 1
ATOM 1386 N N . PHE A 1 188 ? 10.087 0.274 -5.378 1.00 89.56 188 PHE A N 1
ATOM 1387 C CA . PHE A 1 188 ? 10.048 -0.468 -6.637 1.00 89.56 188 PHE A CA 1
ATOM 1388 C C . PHE A 1 188 ? 10.853 0.199 -7.752 1.00 89.56 188 PHE A C 1
ATOM 1390 O O . PHE A 1 188 ? 11.530 -0.510 -8.500 1.00 89.56 188 PHE A O 1
ATOM 1397 N N . GLU A 1 189 ? 10.784 1.520 -7.896 1.00 86.38 189 GLU A N 1
ATOM 1398 C CA . GLU A 1 189 ? 11.582 2.230 -8.900 1.00 86.38 189 GLU A CA 1
ATOM 1399 C C . GLU A 1 189 ? 13.075 2.179 -8.567 1.00 86.38 189 GLU A C 1
ATOM 1401 O O . GLU A 1 189 ? 13.872 1.816 -9.429 1.00 86.38 189 GLU A O 1
ATOM 1406 N N . SER A 1 190 ? 13.451 2.444 -7.312 1.00 86.56 190 SER A N 1
ATOM 1407 C CA . SER A 1 190 ? 14.854 2.417 -6.883 1.00 86.56 190 SER A CA 1
ATOM 1408 C C . SER A 1 190 ? 15.496 1.041 -7.078 1.00 86.56 190 SER A C 1
ATOM 1410 O O . SER A 1 190 ? 16.604 0.950 -7.608 1.00 86.56 190 SER A O 1
ATOM 1412 N N . SER A 1 191 ? 14.794 -0.039 -6.719 1.00 85.00 191 SER A N 1
ATOM 1413 C CA . SER A 1 191 ? 15.285 -1.402 -6.945 1.00 85.00 191 SER A CA 1
ATOM 1414 C C . SER A 1 191 ? 15.416 -1.727 -8.433 1.00 85.00 191 SER A C 1
ATOM 1416 O O . SER A 1 191 ? 16.412 -2.312 -8.845 1.00 85.00 191 SER A O 1
ATOM 1418 N N . ALA A 1 192 ? 14.454 -1.307 -9.260 1.00 82.12 192 ALA A N 1
ATOM 1419 C CA . ALA A 1 192 ? 14.517 -1.569 -10.696 1.00 82.12 192 ALA A CA 1
ATOM 1420 C C . ALA A 1 192 ? 15.634 -0.773 -11.390 1.00 82.12 192 ALA A C 1
ATOM 1422 O O . ALA A 1 192 ? 16.289 -1.295 -12.291 1.00 82.12 192 ALA A O 1
ATOM 1423 N N . GLU A 1 193 ? 15.882 0.465 -10.957 1.00 82.88 193 GLU A N 1
ATOM 1424 C CA . GLU A 1 193 ? 16.995 1.286 -11.434 1.00 82.88 193 GLU A CA 1
ATOM 1425 C C . GLU A 1 193 ? 18.344 0.655 -11.066 1.00 82.88 193 GLU A C 1
ATOM 1427 O O . GLU A 1 193 ? 19.211 0.528 -11.932 1.00 82.88 193 GLU A O 1
ATOM 1432 N N . ALA A 1 194 ? 18.505 0.182 -9.826 1.00 84.19 194 ALA A N 1
ATOM 1433 C CA . ALA A 1 194 ? 19.711 -0.524 -9.396 1.00 84.19 194 ALA A CA 1
ATOM 1434 C C . ALA A 1 194 ? 19.968 -1.792 -10.233 1.00 84.19 194 ALA A C 1
ATOM 1436 O O . ALA A 1 194 ? 21.077 -1.983 -10.741 1.00 84.19 194 ALA A O 1
ATOM 1437 N N . ASP A 1 195 ? 18.936 -2.613 -10.455 1.00 83.25 195 ASP A N 1
ATOM 1438 C CA . ASP A 1 195 ? 19.024 -3.829 -11.276 1.00 83.25 195 ASP A CA 1
ATOM 1439 C C . ASP A 1 195 ? 19.318 -3.526 -12.752 1.00 83.25 195 ASP A C 1
ATOM 1441 O O . ASP A 1 195 ? 19.982 -4.302 -13.449 1.00 83.25 195 ASP A O 1
ATOM 1445 N N . TYR A 1 196 ? 18.786 -2.418 -13.269 1.00 81.62 196 TYR A N 1
ATOM 1446 C CA . TYR A 1 196 ? 19.043 -1.972 -14.633 1.00 81.62 196 TYR A CA 1
ATOM 1447 C C . TYR A 1 196 ? 20.493 -1.509 -14.792 1.00 81.62 196 TYR A C 1
ATOM 1449 O O . TYR A 1 196 ? 21.184 -1.976 -15.697 1.00 81.62 196 TYR A O 1
ATOM 1457 N N . LEU A 1 197 ? 20.985 -0.658 -13.888 1.00 83.44 197 LEU A N 1
ATOM 1458 C CA . LEU A 1 197 ? 22.361 -0.155 -13.905 1.00 83.44 197 LEU A CA 1
ATOM 1459 C C . LEU A 1 197 ? 23.390 -1.279 -13.736 1.00 83.44 197 LEU A C 1
ATOM 1461 O O . LEU A 1 197 ? 24.413 -1.273 -14.417 1.00 83.44 197 LEU A O 1
ATOM 1465 N N . ALA A 1 198 ? 23.104 -2.274 -12.891 1.00 85.56 198 ALA A N 1
ATOM 1466 C CA . ALA A 1 198 ? 23.964 -3.444 -12.722 1.00 85.56 198 ALA A CA 1
ATOM 1467 C C . ALA A 1 198 ? 24.103 -4.267 -14.017 1.00 85.56 198 ALA A C 1
ATOM 1469 O O . ALA A 1 198 ? 25.182 -4.777 -14.317 1.00 85.56 198 ALA A O 1
ATOM 1470 N N . ARG A 1 199 ? 23.026 -4.377 -14.810 1.00 84.44 199 ARG A N 1
ATOM 1471 C CA . ARG A 1 199 ? 23.023 -5.086 -16.104 1.00 84.44 199 ARG A CA 1
ATOM 1472 C C . ARG A 1 199 ? 23.532 -4.232 -17.265 1.00 84.44 199 ARG A C 1
ATOM 1474 O O . ARG A 1 199 ? 24.028 -4.773 -18.252 1.00 84.44 199 ARG A O 1
ATOM 1481 N N . HIS A 1 200 ? 23.427 -2.912 -17.151 1.00 83.31 200 HIS A N 1
ATOM 1482 C CA . HIS A 1 200 ? 23.744 -1.955 -18.207 1.00 83.31 200 HIS A CA 1
ATOM 1483 C C . HIS A 1 200 ? 24.651 -0.821 -17.694 1.00 83.31 200 HIS A C 1
ATOM 1485 O O . HIS A 1 200 ? 24.251 0.344 -17.722 1.00 83.31 200 HIS A O 1
ATOM 1491 N N . PRO A 1 201 ? 25.904 -1.118 -17.295 1.00 82.12 201 PRO A N 1
ATOM 1492 C CA . PRO A 1 201 ? 26.795 -0.145 -16.646 1.00 82.12 201 PRO A CA 1
ATOM 1493 C C . PRO A 1 201 ? 27.152 1.071 -17.519 1.00 82.12 201 PRO A C 1
ATOM 1495 O O . PRO A 1 201 ? 27.609 2.091 -17.010 1.00 82.12 201 PRO A O 1
ATOM 1498 N N . ASN A 1 202 ? 26.940 0.978 -18.836 1.00 84.06 202 ASN A N 1
ATOM 1499 C CA . ASN A 1 202 ? 27.264 2.031 -19.800 1.00 84.06 202 ASN A CA 1
ATOM 1500 C C . ASN A 1 202 ? 26.056 2.887 -20.216 1.00 84.06 202 ASN A C 1
ATOM 1502 O O . ASN A 1 202 ? 26.225 3.831 -20.989 1.00 84.06 202 ASN A O 1
ATOM 1506 N N . VAL A 1 203 ? 24.842 2.579 -19.746 1.00 78.56 203 VAL A N 1
ATOM 1507 C CA . VAL A 1 203 ? 23.654 3.377 -20.069 1.00 78.56 203 VAL A CA 1
ATOM 1508 C C . VAL A 1 203 ? 23.565 4.552 -19.103 1.00 78.56 203 VAL A C 1
ATOM 1510 O O . VAL A 1 203 ? 23.468 4.380 -17.892 1.00 78.56 203 VAL A O 1
ATOM 1513 N N . ARG A 1 204 ? 23.597 5.769 -19.652 1.00 68.75 204 ARG A N 1
ATOM 1514 C CA . ARG A 1 204 ? 23.355 7.005 -18.903 1.00 68.75 204 ARG A CA 1
ATOM 1515 C C . ARG A 1 204 ? 21.907 7.424 -19.113 1.00 68.75 204 ARG A C 1
ATOM 1517 O O . ARG A 1 204 ? 21.547 7.864 -20.199 1.00 68.75 204 ARG A O 1
ATOM 1524 N N . GLY A 1 205 ? 21.087 7.282 -18.083 1.00 64.94 205 GLY A N 1
ATOM 1525 C CA . GLY A 1 205 ? 19.675 7.646 -18.118 1.00 64.94 205 GLY A CA 1
ATOM 1526 C C . GLY A 1 205 ? 18.933 7.065 -16.922 1.00 64.94 205 GLY A C 1
ATOM 1527 O O . GLY A 1 205 ? 19.414 6.123 -16.297 1.00 64.94 205 GLY A O 1
ATOM 1528 N N . ARG A 1 206 ? 17.776 7.643 -16.597 1.00 65.38 206 ARG A N 1
ATOM 1529 C CA . ARG A 1 206 ? 16.867 7.094 -15.585 1.00 65.38 206 ARG A CA 1
ATOM 1530 C C . ARG A 1 206 ? 16.106 5.923 -16.205 1.00 65.38 206 ARG A C 1
ATOM 1532 O O . ARG A 1 206 ? 15.655 6.027 -17.342 1.00 65.38 206 ARG A O 1
ATOM 1539 N N . TYR A 1 207 ? 15.942 4.833 -15.462 1.00 65.00 207 TYR A N 1
ATOM 1540 C CA . TYR A 1 207 ? 15.069 3.738 -15.878 1.00 65.00 207 TYR A CA 1
ATOM 1541 C C . TYR A 1 207 ? 13.609 4.229 -15.916 1.00 65.00 207 TYR A C 1
ATOM 1543 O O . TYR A 1 207 ? 13.064 4.641 -14.897 1.00 65.00 207 TYR A O 1
ATOM 1551 N N . GLU A 1 208 ? 12.992 4.221 -17.101 1.00 61.62 208 GLU A N 1
ATOM 1552 C CA . GLU A 1 208 ? 11.588 4.630 -17.314 1.00 61.62 208 GLU A CA 1
ATOM 1553 C C . GLU A 1 208 ? 10.589 3.466 -17.147 1.00 61.62 208 GLU A C 1
ATOM 1555 O O . GLU A 1 208 ? 9.382 3.639 -17.296 1.00 61.62 208 GLU A O 1
ATOM 1560 N N . GLY A 1 209 ? 11.064 2.261 -16.815 1.00 60.28 209 GLY A N 1
ATOM 1561 C CA . GLY A 1 209 ? 10.191 1.169 -16.381 1.00 60.28 209 GLY A CA 1
ATOM 1562 C C . GLY A 1 209 ? 9.896 1.304 -14.882 1.00 60.28 209 GLY A C 1
ATOM 1563 O O . GLY A 1 209 ? 10.712 1.762 -14.105 1.00 60.28 209 GLY A O 1
ATOM 1564 N N . SER A 1 210 ? 8.761 0.933 -14.323 1.00 61.94 210 SER A N 1
ATOM 1565 C CA . SER A 1 210 ? 7.606 0.229 -14.830 1.00 61.94 210 SER A CA 1
ATOM 1566 C C . SER A 1 210 ? 6.418 0.872 -14.129 1.00 61.94 210 SER A C 1
ATOM 1568 O O . SER A 1 210 ? 6.181 0.637 -12.946 1.00 61.94 210 SER A O 1
ATOM 1570 N N . HIS A 1 211 ? 5.648 1.665 -14.869 1.00 74.25 211 HIS A N 1
ATOM 1571 C CA . HIS A 1 211 ? 4.393 2.258 -14.403 1.00 74.25 211 HIS A CA 1
ATOM 1572 C C . HIS A 1 211 ? 3.320 1.212 -14.048 1.00 74.25 211 HIS A C 1
ATOM 1574 O O . HIS A 1 211 ? 2.208 1.575 -13.676 1.00 74.25 211 HIS A O 1
ATOM 1580 N N . VAL A 1 212 ? 3.613 -0.086 -14.185 1.00 81.25 212 VAL A N 1
ATOM 1581 C CA . VAL A 1 212 ? 2.649 -1.185 -14.066 1.00 81.25 212 VAL A CA 1
ATOM 1582 C C . VAL A 1 212 ? 2.030 -1.249 -12.675 1.00 81.25 212 VAL A C 1
ATOM 1584 O O . VAL A 1 212 ? 0.820 -1.427 -12.582 1.00 81.25 212 VAL A O 1
ATOM 1587 N N . SER A 1 213 ? 2.801 -1.037 -11.607 1.00 88.69 213 SER A N 1
ATOM 1588 C CA . SER A 1 213 ? 2.266 -1.038 -10.235 1.00 88.69 213 SER A CA 1
ATOM 1589 C C . SER A 1 213 ? 1.240 0.081 -9.985 1.00 88.69 213 SER A C 1
ATOM 1591 O O . SER A 1 213 ? 0.388 -0.029 -9.103 1.00 88.69 213 SER A O 1
ATOM 1593 N N . LEU A 1 214 ? 1.281 1.139 -10.803 1.00 92.38 214 LEU A N 1
ATOM 1594 C CA . LEU A 1 214 ? 0.414 2.311 -10.715 1.00 92.38 214 LEU A CA 1
ATOM 1595 C C . LEU A 1 214 ? -0.738 2.309 -11.732 1.00 92.38 214 LEU A C 1
ATOM 1597 O O . LEU A 1 214 ? -1.847 2.736 -11.404 1.00 92.38 214 LEU A O 1
ATOM 1601 N N . SER A 1 215 ? -0.490 1.840 -12.957 1.00 91.88 215 SER A N 1
ATOM 1602 C CA . SER A 1 215 ? -1.406 1.939 -14.101 1.00 91.88 215 SER A CA 1
ATOM 1603 C C . SER A 1 215 ? -2.166 0.646 -14.399 1.00 91.88 215 SER A C 1
ATOM 1605 O O . SER A 1 215 ? -3.256 0.694 -14.981 1.00 91.88 215 SER A O 1
ATOM 1607 N N . LYS A 1 216 ? -1.649 -0.518 -13.978 1.00 91.44 216 LYS A N 1
ATOM 1608 C CA . LYS A 1 216 ? -2.333 -1.797 -14.181 1.00 91.44 216 LYS A CA 1
ATOM 1609 C C . LYS A 1 216 ? -3.640 -1.817 -13.405 1.00 91.44 216 LYS A C 1
ATOM 1611 O O . LYS A 1 216 ? -3.709 -1.426 -12.243 1.00 91.44 216 LYS A O 1
ATOM 1616 N N . ARG A 1 217 ? -4.688 -2.304 -14.067 1.00 94.00 217 ARG A N 1
ATOM 1617 C CA . ARG A 1 217 ? -6.035 -2.377 -13.507 1.00 94.00 217 ARG A CA 1
ATOM 1618 C C . ARG A 1 217 ? -6.285 -3.755 -12.923 1.00 94.00 217 ARG A C 1
ATOM 1620 O O . ARG A 1 217 ? -6.140 -4.759 -13.617 1.00 94.00 217 ARG A O 1
ATOM 1627 N N . PHE A 1 218 ? -6.734 -3.786 -11.681 1.00 95.06 218 PHE A N 1
ATOM 1628 C CA . PHE A 1 218 ? -7.083 -4.995 -10.958 1.00 95.06 218 PHE A CA 1
ATOM 1629 C C . PHE A 1 218 ? -8.582 -5.035 -10.688 1.00 95.06 218 PHE A C 1
ATOM 1631 O O . PHE A 1 218 ? -9.254 -4.009 -10.577 1.00 95.06 218 PHE A O 1
ATOM 1638 N N . ARG A 1 219 ? -9.121 -6.247 -10.586 1.00 95.44 219 ARG A N 1
ATOM 1639 C CA . ARG A 1 219 ? -10.495 -6.495 -10.147 1.00 95.44 219 ARG A CA 1
ATOM 1640 C C . ARG A 1 219 ? -10.447 -7.020 -8.720 1.00 95.44 219 ARG A C 1
ATOM 1642 O O . ARG A 1 219 ? -9.564 -7.809 -8.400 1.00 95.44 219 ARG A O 1
ATOM 1649 N N . LYS A 1 220 ? -11.426 -6.659 -7.893 1.00 94.56 220 LYS A N 1
ATOM 1650 C CA . LYS A 1 220 ? -11.632 -7.277 -6.576 1.00 94.56 220 LYS A CA 1
ATOM 1651 C C . LYS A 1 220 ? -13.007 -7.924 -6.496 1.00 94.56 220 LYS A C 1
ATOM 1653 O O . LYS A 1 220 ? -13.966 -7.434 -7.093 1.00 94.56 220 LYS A O 1
ATOM 1658 N N . ALA A 1 221 ? -13.086 -9.034 -5.775 1.00 95.06 221 ALA A N 1
ATOM 1659 C CA . ALA A 1 221 ? -14.344 -9.671 -5.413 1.00 95.06 221 ALA A CA 1
ATOM 1660 C C . ALA A 1 221 ? -14.888 -9.061 -4.114 1.00 95.06 221 ALA A C 1
ATOM 1662 O O . ALA A 1 221 ? -14.160 -8.950 -3.121 1.00 95.06 221 ALA A O 1
ATOM 1663 N N . LEU A 1 222 ? -16.162 -8.685 -4.132 1.00 91.38 222 LEU A N 1
ATOM 1664 C CA . LEU A 1 222 ? -16.920 -8.235 -2.972 1.00 91.38 222 LEU A CA 1
ATOM 1665 C C . LEU A 1 222 ? -17.373 -9.430 -2.110 1.00 91.38 222 LEU A C 1
ATOM 1667 O O . LEU A 1 222 ? -17.372 -10.569 -2.589 1.00 91.38 222 LEU A O 1
ATOM 1671 N N . PRO A 1 223 ? -17.783 -9.196 -0.847 1.00 88.38 223 PRO A N 1
ATOM 1672 C CA . PRO A 1 223 ? -18.301 -10.253 0.025 1.00 88.38 223 PRO A CA 1
ATOM 1673 C C . PRO A 1 223 ? -19.524 -10.994 -0.537 1.00 88.38 223 PRO A C 1
ATOM 1675 O O . PRO A 1 223 ? -19.694 -12.174 -0.259 1.00 88.38 223 PRO A O 1
ATOM 1678 N N . ASP A 1 224 ? -20.341 -10.332 -1.362 1.00 91.06 224 ASP A N 1
ATOM 1679 C CA . ASP A 1 224 ? -21.511 -10.919 -2.033 1.00 91.06 224 ASP A CA 1
ATOM 1680 C C . ASP A 1 224 ? -21.154 -11.738 -3.291 1.00 91.06 224 ASP A C 1
ATOM 1682 O O . ASP A 1 224 ? -22.035 -12.197 -4.016 1.00 91.06 224 ASP A O 1
ATOM 1686 N N . GLY A 1 225 ? -19.859 -11.911 -3.575 1.00 88.81 225 GLY A N 1
ATOM 1687 C CA . GLY A 1 225 ? -19.355 -12.632 -4.740 1.00 88.81 225 GLY A CA 1
ATOM 1688 C C . GLY A 1 225 ? -19.343 -11.815 -6.033 1.00 88.81 225 GLY A C 1
ATOM 1689 O O . GLY A 1 225 ? -18.828 -12.305 -7.041 1.00 88.81 225 GLY A O 1
ATOM 1690 N N . LYS A 1 226 ? -19.845 -10.572 -6.034 1.00 93.50 226 LYS A N 1
ATOM 1691 C CA . LYS A 1 226 ? -19.793 -9.708 -7.218 1.00 93.50 226 LYS A CA 1
ATOM 1692 C C . LYS A 1 226 ? -18.376 -9.203 -7.465 1.00 93.50 226 LYS A C 1
ATOM 1694 O O . LYS A 1 226 ? -17.597 -8.968 -6.542 1.00 93.50 226 LYS A O 1
ATOM 1699 N N . ILE A 1 227 ? -18.045 -9.011 -8.737 1.00 94.62 227 ILE A N 1
ATOM 1700 C CA . ILE A 1 227 ? -16.736 -8.518 -9.165 1.00 94.62 227 ILE A CA 1
ATOM 1701 C C . ILE A 1 227 ? -16.856 -7.028 -9.483 1.00 94.62 227 ILE A C 1
ATOM 1703 O O . ILE A 1 227 ? -17.708 -6.622 -10.272 1.00 94.62 227 ILE A O 1
ATOM 1707 N N . VAL A 1 228 ? -15.994 -6.216 -8.872 1.00 93.62 228 VAL A N 1
ATOM 1708 C CA . VAL A 1 228 ? -15.945 -4.768 -9.111 1.00 93.62 228 VAL A CA 1
ATOM 1709 C C . VAL A 1 228 ? -15.307 -4.471 -10.470 1.00 93.62 228 VAL A C 1
ATOM 1711 O O . VAL A 1 228 ? -14.461 -5.227 -10.962 1.00 93.62 228 VAL A O 1
ATOM 1714 N N . ARG A 1 229 ? -15.687 -3.334 -11.064 1.00 94.38 229 ARG A N 1
ATOM 1715 C CA . ARG A 1 229 ? -15.034 -2.768 -12.250 1.00 94.38 229 ARG A CA 1
ATOM 1716 C C . ARG A 1 229 ? -13.507 -2.706 -12.048 1.00 94.38 229 ARG A C 1
ATOM 1718 O O . ARG A 1 229 ? -13.073 -2.293 -10.974 1.00 94.38 229 ARG A O 1
ATOM 1725 N N . PRO A 1 230 ? -12.690 -3.063 -13.058 1.00 94.88 230 PRO A N 1
ATOM 1726 C CA . PRO A 1 230 ? -11.240 -2.951 -12.953 1.00 94.88 230 PRO A CA 1
ATOM 1727 C C . PRO A 1 230 ? -10.784 -1.519 -12.657 1.00 94.88 230 PRO A C 1
ATOM 1729 O O . PRO A 1 230 ? -11.131 -0.598 -13.407 1.00 94.88 230 PRO A O 1
ATOM 1732 N N . ARG A 1 231 ? -9.951 -1.348 -11.629 1.00 95.81 231 ARG A N 1
ATOM 1733 C CA . ARG A 1 231 ? -9.323 -0.067 -11.278 1.00 95.81 231 ARG A CA 1
ATOM 1734 C C . ARG A 1 231 ? -7.825 -0.213 -11.079 1.00 95.81 231 ARG A C 1
ATOM 1736 O O . ARG A 1 231 ? -7.371 -1.264 -10.637 1.00 95.81 231 ARG A O 1
ATOM 1743 N N . SER A 1 232 ? -7.066 0.813 -11.440 1.00 95.75 232 SER A N 1
ATOM 1744 C CA . SER A 1 232 ? -5.643 0.901 -11.095 1.00 95.75 232 SER A CA 1
ATOM 1745 C C . SER A 1 232 ? -5.426 1.569 -9.738 1.00 95.75 232 SER A C 1
ATOM 1747 O O . SER A 1 232 ? -6.359 2.139 -9.166 1.00 95.75 232 SER A O 1
ATOM 1749 N N . ALA A 1 233 ? -4.195 1.508 -9.218 1.00 96.38 233 ALA A N 1
ATOM 1750 C CA . ALA A 1 233 ? -3.836 2.214 -7.988 1.00 96.38 233 ALA A CA 1
ATOM 1751 C C . ALA A 1 233 ? -4.050 3.729 -8.137 1.00 96.38 233 ALA A C 1
ATOM 1753 O O . ALA A 1 233 ? -4.619 4.347 -7.244 1.00 96.38 233 ALA A O 1
ATOM 1754 N N . LEU A 1 234 ? -3.686 4.307 -9.291 1.00 95.88 234 LEU A N 1
ATOM 1755 C CA . LEU A 1 234 ? -3.913 5.727 -9.578 1.00 95.88 234 LEU A CA 1
ATOM 1756 C C . LEU A 1 234 ? -5.397 6.089 -9.662 1.00 95.88 234 LEU A C 1
ATOM 1758 O O . LEU A 1 234 ? -5.814 7.057 -9.035 1.00 95.88 234 LEU A O 1
ATOM 1762 N N . GLU A 1 235 ? -6.204 5.313 -10.395 1.00 96.56 235 GLU A N 1
ATOM 1763 C CA . GLU A 1 235 ? -7.652 5.564 -10.481 1.00 96.56 235 GLU A CA 1
ATOM 1764 C C . GLU A 1 235 ? -8.297 5.506 -9.090 1.00 96.56 235 GLU A C 1
ATOM 1766 O O . GLU A 1 235 ? -9.111 6.361 -8.746 1.00 96.56 235 GLU A O 1
ATOM 1771 N N . SER A 1 236 ? -7.901 4.521 -8.277 1.00 96.94 236 SER A N 1
ATOM 1772 C CA . SER A 1 236 ? -8.387 4.369 -6.907 1.00 96.94 236 SER A CA 1
ATOM 1773 C C . SER A 1 236 ? -7.941 5.527 -6.008 1.00 96.94 236 SER A C 1
ATOM 1775 O O . SER A 1 236 ? -8.743 6.022 -5.226 1.00 96.94 236 SER A O 1
ATOM 1777 N N . ALA A 1 237 ? -6.695 5.992 -6.131 1.00 97.44 237 ALA A N 1
ATOM 1778 C CA . ALA A 1 237 ? -6.163 7.095 -5.333 1.00 97.44 237 ALA A CA 1
ATOM 1779 C C . ALA A 1 237 ? -6.846 8.434 -5.653 1.00 97.44 237 ALA A C 1
ATOM 1781 O O . ALA A 1 237 ? -7.117 9.218 -4.746 1.00 97.44 237 ALA A O 1
ATOM 1782 N N . VAL A 1 238 ? -7.167 8.681 -6.929 1.00 96.88 238 VAL A N 1
ATOM 1783 C CA . VAL A 1 238 ? -7.938 9.861 -7.355 1.00 96.88 238 VAL A CA 1
ATOM 1784 C C . VAL A 1 238 ? -9.353 9.828 -6.781 1.00 96.88 238 VAL A C 1
ATOM 1786 O O . VAL A 1 238 ? -9.825 10.842 -6.277 1.00 96.88 238 VAL A O 1
ATOM 1789 N N . GLU A 1 239 ? -10.021 8.674 -6.822 1.00 94.75 239 GLU A N 1
ATOM 1790 C CA . GLU A 1 239 ? -11.373 8.518 -6.268 1.00 94.75 239 GLU A CA 1
ATOM 1791 C C . GLU A 1 239 ? -11.402 8.711 -4.741 1.00 94.75 239 GLU A C 1
ATOM 1793 O O . GLU A 1 239 ? -12.361 9.269 -4.213 1.00 94.75 239 GLU A O 1
ATOM 1798 N N . GLY A 1 240 ? -10.343 8.282 -4.048 1.00 91.69 240 GLY A N 1
ATOM 1799 C CA . GLY A 1 240 ? -10.197 8.376 -2.594 1.00 91.69 240 GLY A CA 1
ATOM 1800 C C . GLY A 1 240 ? -9.671 9.693 -2.046 1.00 91.69 240 GLY A C 1
ATOM 1801 O O . GLY A 1 240 ? -9.704 9.883 -0.835 1.00 91.69 240 GLY A O 1
ATOM 1802 N N . GLY A 1 241 ? -9.157 10.582 -2.899 1.00 95.00 241 GLY A N 1
ATOM 1803 C CA . GLY A 1 241 ? -8.498 11.810 -2.451 1.00 95.00 241 GLY A CA 1
ATOM 1804 C C . GLY A 1 241 ? -7.144 11.583 -1.764 1.00 95.00 241 GLY A C 1
ATOM 1805 O O . GLY A 1 241 ? -6.774 12.363 -0.890 1.00 95.00 241 GLY A O 1
ATOM 1806 N N . CYS A 1 242 ? -6.394 10.545 -2.156 1.00 96.50 242 CYS A N 1
ATOM 1807 C CA . CYS A 1 242 ? -5.068 10.225 -1.611 1.00 96.50 242 CYS A CA 1
ATOM 1808 C C . CYS A 1 242 ? -3.990 11.212 -2.112 1.00 96.50 242 CYS A C 1
ATOM 1810 O O . CYS A 1 242 ? -3.191 10.899 -3.002 1.00 96.50 242 CYS A O 1
ATOM 1812 N N . GLN A 1 243 ? -3.994 12.432 -1.580 1.00 95.38 243 GLN A N 1
ATOM 1813 C CA . GLN A 1 243 ? -3.162 13.537 -2.054 1.00 95.38 243 GLN A CA 1
ATOM 1814 C C . GLN A 1 243 ? -1.656 13.324 -1.835 1.00 95.38 243 GLN A C 1
ATOM 1816 O O . GLN A 1 243 ? -0.851 13.675 -2.703 1.00 95.38 243 GLN A O 1
ATOM 1821 N N . GLU A 1 244 ? -1.245 12.732 -0.716 1.00 94.38 244 GLU A N 1
ATOM 1822 C CA . GLU A 1 244 ? 0.165 12.440 -0.446 1.00 94.38 244 GLU A CA 1
ATOM 1823 C C . GLU A 1 244 ? 0.704 11.400 -1.426 1.00 94.38 244 GLU A C 1
ATOM 1825 O O . GLU A 1 244 ? 1.836 11.503 -1.901 1.00 94.38 244 GLU A O 1
ATOM 1830 N N . PHE A 1 245 ? -0.115 10.417 -1.791 1.00 96.56 245 PHE A N 1
ATOM 1831 C CA . PHE A 1 245 ? 0.248 9.456 -2.825 1.00 96.56 245 PHE A CA 1
ATOM 1832 C C . PHE A 1 245 ? 0.323 10.101 -4.214 1.00 96.56 245 PHE A C 1
ATOM 1834 O O . PHE A 1 245 ? 1.302 9.908 -4.939 1.00 96.56 245 PHE A O 1
ATOM 1841 N N . LEU A 1 246 ? -0.680 10.898 -4.589 1.00 96.38 246 LEU A N 1
ATOM 1842 C CA . LEU A 1 246 ? -0.772 11.506 -5.920 1.00 96.38 246 LEU A CA 1
ATOM 1843 C C . LEU A 1 246 ? 0.308 12.563 -6.176 1.00 96.38 246 LEU A C 1
ATOM 1845 O O . LEU A 1 246 ? 0.733 12.737 -7.316 1.00 96.38 246 LEU A O 1
ATOM 1849 N N . THR A 1 247 ? 0.787 13.251 -5.141 1.00 95.94 247 THR A N 1
ATOM 1850 C CA . THR A 1 247 ? 1.877 14.237 -5.250 1.00 95.94 247 THR A CA 1
ATOM 1851 C C . THR A 1 247 ? 3.269 13.603 -5.332 1.00 95.94 247 THR A C 1
ATOM 1853 O O . THR A 1 247 ? 4.256 14.311 -5.543 1.00 95.94 247 THR A O 1
ATOM 1856 N N . SER A 1 248 ? 3.376 12.276 -5.209 1.00 93.88 248 SER A N 1
ATOM 1857 C CA . SER A 1 248 ? 4.653 11.574 -5.332 1.00 93.88 248 SER A CA 1
ATOM 1858 C C . SER A 1 248 ? 5.270 11.722 -6.734 1.00 93.88 248 SER A C 1
ATOM 1860 O O . SER A 1 248 ? 4.546 11.706 -7.737 1.00 93.88 248 SER A O 1
ATOM 1862 N N . PRO A 1 249 ? 6.606 11.853 -6.849 1.00 92.38 249 PRO A N 1
ATOM 1863 C CA . PRO A 1 249 ? 7.275 11.947 -8.146 1.00 92.38 249 PRO A CA 1
ATOM 1864 C C . PRO A 1 249 ? 6.953 10.777 -9.086 1.00 92.38 249 PRO A C 1
ATOM 1866 O O . PRO A 1 249 ? 6.845 10.976 -10.294 1.00 92.38 249 PRO A O 1
ATOM 1869 N N . GLU A 1 250 ? 6.771 9.579 -8.537 1.00 91.38 250 GLU A N 1
ATOM 1870 C CA . GLU A 1 250 ? 6.470 8.333 -9.247 1.00 91.38 250 GLU A CA 1
ATOM 1871 C C . GLU A 1 250 ? 5.057 8.378 -9.857 1.00 91.38 250 GLU A C 1
ATOM 1873 O O . GLU A 1 250 ? 4.860 8.092 -11.046 1.00 91.38 250 GLU A O 1
ATOM 1878 N N . ALA A 1 251 ? 4.066 8.826 -9.074 1.00 93.19 251 ALA A N 1
ATOM 1879 C CA . ALA A 1 251 ? 2.707 9.047 -9.562 1.00 93.19 251 ALA A CA 1
ATOM 1880 C C . ALA A 1 251 ? 2.680 10.131 -10.647 1.00 93.19 251 ALA A C 1
ATOM 1882 O O . ALA A 1 251 ? 2.100 9.926 -11.712 1.00 93.19 251 ALA A O 1
ATOM 1883 N N . GLN A 1 252 ? 3.374 11.251 -10.427 1.00 93.31 252 GLN A N 1
ATOM 1884 C CA . GLN A 1 252 ? 3.452 12.352 -11.390 1.00 93.31 252 GLN A CA 1
ATOM 1885 C C . GLN A 1 252 ? 4.135 11.943 -12.701 1.00 93.31 252 GLN A C 1
ATOM 1887 O O . GLN A 1 252 ? 3.688 12.343 -13.776 1.00 93.31 252 GLN A O 1
ATOM 1892 N N . ARG A 1 253 ? 5.200 11.132 -12.645 1.00 89.69 253 ARG A N 1
ATOM 1893 C CA . ARG A 1 253 ? 5.833 10.552 -13.842 1.00 89.69 253 ARG A CA 1
ATOM 1894 C C . ARG A 1 253 ? 4.865 9.649 -14.592 1.00 89.69 253 ARG A C 1
ATOM 1896 O O . ARG A 1 253 ? 4.729 9.788 -15.799 1.00 89.69 253 ARG A O 1
ATOM 1903 N N . THR A 1 254 ? 4.156 8.784 -13.872 1.00 89.25 254 THR A N 1
ATOM 1904 C CA . THR A 1 254 ? 3.183 7.869 -14.478 1.00 89.25 254 THR A CA 1
ATOM 1905 C C . THR A 1 254 ? 2.047 8.610 -15.167 1.00 89.25 254 THR A C 1
ATOM 1907 O O . THR A 1 254 ? 1.696 8.267 -16.287 1.00 89.25 254 THR A O 1
ATOM 1910 N N . VAL A 1 255 ? 1.505 9.655 -14.541 1.00 90.38 255 VAL A N 1
ATOM 1911 C CA . VAL A 1 255 ? 0.455 10.485 -15.146 1.00 90.38 255 VAL A CA 1
ATOM 1912 C C . VAL A 1 255 ? 0.955 11.200 -16.401 1.00 90.38 255 VAL A C 1
ATOM 1914 O O . VAL A 1 255 ? 0.202 11.328 -17.352 1.00 90.38 255 VAL A O 1
ATOM 1917 N N . LYS A 1 256 ? 2.216 11.647 -16.435 1.00 88.19 256 LYS A N 1
ATOM 1918 C CA . LYS A 1 256 ? 2.808 12.272 -17.631 1.00 88.19 256 LYS A CA 1
ATOM 1919 C C . LYS A 1 256 ? 3.090 11.282 -18.764 1.00 88.19 256 LYS A C 1
ATOM 1921 O O . LYS A 1 256 ? 3.256 11.716 -19.899 1.00 88.19 256 LYS A O 1
ATOM 1926 N N . ALA A 1 257 ? 3.211 9.996 -18.445 1.00 82.75 257 ALA A N 1
ATOM 1927 C CA . ALA A 1 257 ? 3.525 8.935 -19.397 1.00 82.75 257 ALA A CA 1
ATOM 1928 C C . ALA A 1 257 ? 2.280 8.272 -20.021 1.00 82.75 257 ALA A C 1
ATOM 1930 O O . ALA A 1 257 ? 2.430 7.495 -20.964 1.00 82.75 257 ALA A O 1
ATOM 1931 N N . ILE A 1 258 ? 1.079 8.543 -19.490 1.00 73.75 258 ILE A N 1
ATOM 1932 C CA . ILE A 1 258 ? -0.222 8.035 -19.970 1.00 73.75 258 ILE A CA 1
ATOM 1933 C C . ILE A 1 258 ? -0.941 9.139 -20.744 1.00 73.75 258 ILE A C 1
ATOM 1935 O O . ILE A 1 258 ? -1.554 8.803 -21.781 1.00 73.75 258 ILE A O 1
#

pLDDT: mean 74.75, std 25.7, range [31.25, 98.56]

Secondary structure (DSSP, 8-state):
---------------------------------PPPS------PPP------------------------------SS------PPPTT----HHHHHHHHHHHHHHHHHH-SS---HHHHHSTTSS--HHHHHHHHHHHGGGGGGHHHHHHHHHHHHHHHHTTS-HHHHHHHHHHHHHHHHHHHHHHHHHHHHHHHHH-TT--S-----THHHH--B--B-TTSPBPPPB-HHHHHHHHT-HHHHTSHHHHHHHHH-

Radius of gyration: 30.62 Å; chains: 1; bounding box: 53×88×121 Å

Foldseek 3Di:
DDDDDDDDDDDDDDDDDDDDDDDDDDDDDDDDDDDDPPDPDDDDDDDDDDDDDDDDDDDDDDDDDDDDDDDPPPDDPDDDDDDLEDDLPDADDQALLQVLLVQLLVLLCVLQVDFDDLCLQQPPVHSLDPVVLVVLQVSCPSHSLQSLVSLLVSLVVLCVVLVVDVVRSSNSSSLNSLNSSQVNLVVVQVVVQVVCCVVPVPDDDRPLDDCSSAARWHWHADPVRDIDDTDGSPRSCVVVVSPVNCPRPSNVSSVVVD

InterPro domains:
  IPR056337 YVC1, N-terminal linker helical domain [PF23190] (97-258)